Protein AF-A0A914WUT6-F1 (afdb_monomer)

Solvent-accessible surface area (backbone atoms only — not comparable to full-atom values): 11177 Å² total; per-residue (Å²): 140,80,96,72,93,81,86,84,85,90,82,72,92,74,67,53,64,58,56,50,51,53,51,50,52,55,51,49,54,53,31,51,52,41,34,53,54,16,52,54,48,32,54,52,24,50,53,53,34,50,60,29,68,72,36,72,73,42,34,64,77,40,41,56,57,34,52,25,27,52,14,46,30,36,25,26,49,14,44,26,50,46,22,54,53,52,50,51,33,65,75,65,72,60,76,69,87,71,52,74,65,70,54,58,78,38,72,35,56,57,26,38,52,38,16,52,42,26,30,54,43,33,49,49,53,53,49,52,51,50,50,41,44,72,77,37,53,71,56,33,71,72,63,67,40,64,65,52,53,51,52,52,48,50,50,34,53,51,51,25,51,49,54,47,51,51,54,54,52,53,49,59,63,60,46,58,62,52,55,57,51,59,74,66,54,74,81,76,80,78,91,82,84,87,86,86,81,79,93,129

pLDDT: mean 79.79, std 17.79, range [27.08, 97.25]

Structure (mmCIF, N/CA/C/O backbone):
data_AF-A0A914WUT6-F1
#
_entry.id   AF-A0A914WUT6-F1
#
loop_
_atom_site.group_PDB
_atom_site.id
_atom_site.type_symbol
_atom_site.label_atom_id
_atom_site.label_alt_id
_atom_site.label_comp_id
_atom_site.label_asym_id
_atom_site.label_entity_id
_atom_site.label_seq_id
_atom_site.pdbx_PDB_ins_code
_atom_site.Cartn_x
_atom_site.Cartn_y
_atom_site.Cartn_z
_atom_site.occupancy
_atom_site.B_iso_or_equiv
_atom_site.auth_seq_id
_atom_site.auth_comp_id
_atom_site.auth_asym_id
_atom_site.auth_atom_id
_atom_site.pdbx_PDB_model_num
ATOM 1 N N . MET A 1 1 ? 14.244 -5.960 -6.745 1.00 34.31 1 MET A N 1
ATOM 2 C CA . MET A 1 1 ? 14.113 -5.057 -7.910 1.00 34.31 1 MET A CA 1
ATOM 3 C C . MET A 1 1 ? 15.454 -5.024 -8.622 1.00 34.31 1 MET A C 1
ATOM 5 O O . MET A 1 1 ? 16.344 -4.317 -8.183 1.00 34.31 1 MET A O 1
ATOM 9 N N . GLN A 1 2 ? 15.639 -5.854 -9.646 1.00 27.08 2 GLN A N 1
ATOM 10 C CA . GLN A 1 2 ? 16.862 -5.870 -10.449 1.00 27.08 2 GLN A CA 1
ATOM 11 C C . GLN A 1 2 ? 16.510 -5.414 -11.861 1.00 27.08 2 GLN A C 1
ATOM 13 O O . GLN A 1 2 ? 15.880 -6.138 -12.624 1.00 27.08 2 GLN A O 1
ATOM 18 N N . CYS A 1 3 ? 16.903 -4.187 -12.189 1.00 38.94 3 CYS A N 1
ATOM 19 C CA . CYS A 1 3 ? 17.052 -3.734 -13.565 1.00 38.94 3 CYS A CA 1
ATOM 20 C C . CYS A 1 3 ? 18.476 -4.063 -14.012 1.00 38.94 3 CYS A C 1
ATOM 22 O O . CYS A 1 3 ? 19.295 -3.162 -14.140 1.00 38.94 3 CYS A O 1
ATOM 24 N N . ASN A 1 4 ? 18.799 -5.352 -14.152 1.00 36.97 4 ASN A N 1
ATOM 25 C CA . ASN A 1 4 ? 19.973 -5.757 -14.920 1.00 36.97 4 ASN A CA 1
ATOM 26 C C . ASN A 1 4 ? 19.943 -7.252 -15.264 1.00 36.97 4 ASN A C 1
ATOM 28 O O . ASN A 1 4 ? 20.131 -8.082 -14.376 1.00 36.97 4 ASN A O 1
ATOM 32 N N . PRO A 1 5 ? 19.775 -7.594 -16.548 1.00 41.69 5 PRO A N 1
ATOM 33 C CA . PRO A 1 5 ? 20.393 -8.798 -17.071 1.00 41.69 5 PRO A CA 1
ATOM 34 C C . PRO A 1 5 ? 21.108 -8.462 -18.384 1.00 41.69 5 PRO A C 1
ATOM 36 O O . PRO A 1 5 ? 20.673 -8.900 -19.440 1.00 41.69 5 PRO A O 1
ATOM 39 N N . ALA A 1 6 ? 22.137 -7.606 -18.367 1.00 41.69 6 ALA A N 1
ATOM 40 C CA . ALA A 1 6 ? 22.827 -7.274 -19.620 1.00 41.69 6 ALA A CA 1
ATOM 41 C C . ALA A 1 6 ? 24.279 -6.780 -19.488 1.00 41.69 6 ALA A C 1
ATOM 43 O O . ALA A 1 6 ? 24.703 -5.989 -20.323 1.00 41.69 6 ALA A O 1
ATOM 44 N N . SER A 1 7 ? 25.069 -7.194 -18.484 1.00 41.06 7 SER A N 1
ATOM 45 C CA . SER A 1 7 ? 26.477 -6.739 -18.436 1.00 41.06 7 SER A CA 1
ATOM 46 C C . SER A 1 7 ? 27.521 -7.710 -18.987 1.00 41.06 7 SER A C 1
ATOM 48 O O . SER A 1 7 ? 28.616 -7.251 -19.283 1.00 41.06 7 SER A O 1
ATOM 50 N N . ASN A 1 8 ? 27.240 -9.006 -19.169 1.00 39.34 8 ASN A N 1
ATOM 51 C CA . ASN A 1 8 ? 28.286 -9.969 -19.544 1.00 39.34 8 ASN A CA 1
ATOM 52 C C . ASN A 1 8 ? 27.836 -10.905 -20.677 1.00 39.34 8 ASN A C 1
ATOM 54 O O . ASN A 1 8 ? 27.575 -12.079 -20.439 1.00 39.34 8 ASN A O 1
ATOM 58 N N . ALA A 1 9 ? 27.759 -10.407 -21.910 1.00 42.47 9 ALA A N 1
ATOM 59 C CA . ALA A 1 9 ? 27.626 -11.266 -23.090 1.00 42.47 9 ALA A CA 1
ATOM 60 C C . ALA A 1 9 ? 28.365 -10.655 -24.290 1.00 42.47 9 ALA A C 1
ATOM 62 O O . ALA A 1 9 ? 27.762 -10.201 -25.255 1.00 42.47 9 ALA A O 1
ATOM 63 N N . SER A 1 10 ? 29.697 -10.634 -24.212 1.00 53.09 10 SER A N 1
ATOM 64 C CA . SER A 1 10 ? 30.561 -10.441 -25.380 1.00 53.09 10 SER A CA 1
ATOM 65 C C . SER A 1 10 ? 31.182 -11.780 -25.761 1.00 53.09 10 SER A C 1
ATOM 67 O O . SER A 1 10 ? 32.183 -12.176 -25.171 1.00 53.09 10 SER A O 1
ATOM 69 N N . SER A 1 11 ? 30.577 -12.492 -26.715 1.00 45.44 11 SER A N 1
ATOM 70 C CA . SER A 1 11 ? 31.262 -13.263 -27.773 1.00 45.44 11 SER A CA 1
ATOM 71 C C . SER A 1 11 ? 30.251 -14.067 -28.610 1.00 45.44 11 SER A C 1
ATOM 73 O O . SER A 1 11 ? 29.460 -14.831 -28.072 1.00 45.44 11 SER A O 1
ATOM 75 N N . ASN A 1 12 ? 30.348 -13.913 -29.938 1.00 39.19 12 ASN A N 1
ATOM 76 C CA . ASN A 1 12 ? 29.620 -14.594 -31.029 1.00 39.19 12 ASN A CA 1
ATOM 77 C C . ASN A 1 12 ? 28.277 -13.953 -31.434 1.00 39.19 12 ASN A C 1
ATOM 79 O O . ASN A 1 12 ? 27.366 -13.816 -30.633 1.00 39.19 12 ASN A O 1
ATOM 83 N N . LEU A 1 13 ? 28.182 -13.525 -32.702 1.00 54.62 13 LEU A N 1
ATOM 84 C CA . LEU A 1 13 ? 27.242 -12.506 -33.206 1.00 54.62 13 LEU A CA 1
ATOM 85 C C . LEU A 1 13 ? 26.026 -13.073 -33.980 1.00 54.62 13 LEU A C 1
ATOM 87 O O . LEU A 1 13 ? 25.202 -12.309 -34.467 1.00 54.62 13 LEU A O 1
ATOM 91 N N . THR A 1 14 ? 25.858 -14.396 -34.075 1.00 47.16 14 THR A N 1
ATOM 92 C CA . THR A 1 14 ? 24.695 -15.030 -34.750 1.00 47.16 14 THR A CA 1
ATOM 93 C C . THR A 1 14 ? 23.851 -15.939 -33.851 1.00 47.16 14 THR A C 1
ATOM 95 O O . THR A 1 14 ? 22.645 -16.049 -34.058 1.00 47.16 14 THR A O 1
ATOM 98 N N . THR A 1 15 ? 24.420 -16.485 -32.779 1.00 47.97 15 THR A N 1
ATOM 99 C CA . THR A 1 15 ? 23.698 -17.144 -31.676 1.00 47.97 15 THR A CA 1
ATOM 100 C C . THR A 1 15 ? 22.916 -16.226 -30.707 1.00 47.97 15 THR A C 1
ATOM 102 O O . THR A 1 15 ? 21.916 -16.701 -30.168 1.00 47.97 15 THR A O 1
ATOM 105 N N . PRO A 1 16 ? 23.239 -14.930 -30.491 1.00 57.44 16 PRO A N 1
ATOM 106 C CA . PRO A 1 16 ? 22.623 -14.145 -29.421 1.00 57.44 16 PRO A CA 1
ATOM 107 C C . PRO A 1 16 ? 21.214 -13.662 -29.781 1.00 57.44 16 PRO A C 1
ATOM 109 O O . PRO A 1 16 ? 20.405 -13.427 -28.895 1.00 57.44 16 PRO A O 1
ATOM 112 N N . LEU A 1 17 ? 20.872 -13.556 -31.071 1.00 62.22 17 LEU A N 1
ATOM 113 C CA . LEU A 1 17 ? 19.559 -13.059 -31.499 1.00 62.22 17 LEU A CA 1
ATOM 114 C C . LEU A 1 17 ? 18.434 -14.081 -31.297 1.00 62.22 17 LEU A C 1
ATOM 116 O O . LEU A 1 17 ? 17.301 -13.687 -31.027 1.00 62.22 17 LEU A O 1
ATOM 120 N N . VAL A 1 18 ? 18.725 -15.380 -31.429 1.00 69.38 18 VAL A N 1
ATOM 121 C CA . VAL A 1 18 ? 17.741 -16.445 -31.171 1.00 69.38 18 VAL A CA 1
ATOM 122 C C . VAL A 1 18 ? 17.502 -16.569 -29.670 1.00 69.38 18 VAL A C 1
ATOM 124 O O . VAL A 1 18 ? 16.354 -16.532 -29.237 1.00 69.38 18 VAL A O 1
ATOM 127 N N . GLU A 1 19 ? 18.571 -16.614 -28.874 1.00 75.12 19 GLU A N 1
ATOM 128 C CA . GLU A 1 19 ? 18.493 -16.689 -27.410 1.00 75.12 19 GLU A CA 1
ATOM 129 C C . GLU A 1 19 ? 17.778 -15.464 -26.814 1.00 75.12 19 GLU A C 1
ATOM 131 O O . GLU A 1 19 ? 16.883 -15.595 -25.979 1.00 75.12 19 GLU A O 1
ATOM 136 N N . GLN A 1 20 ? 18.071 -14.271 -27.335 1.00 75.12 20 GLN A N 1
ATOM 137 C CA . GLN A 1 20 ? 17.411 -13.035 -26.930 1.00 75.12 20 GLN A CA 1
ATOM 138 C C . GLN A 1 20 ? 15.922 -13.001 -27.331 1.00 75.12 20 GLN A C 1
ATOM 140 O O . GLN A 1 20 ? 15.090 -12.539 -26.551 1.00 75.12 20 GLN A O 1
ATOM 145 N N . ARG A 1 21 ? 15.541 -13.520 -28.509 1.00 76.69 21 ARG A N 1
ATOM 146 C CA . ARG A 1 21 ? 14.123 -13.622 -28.917 1.00 76.69 21 ARG A CA 1
ATOM 147 C C . ARG A 1 21 ? 13.334 -14.610 -28.064 1.00 76.69 21 ARG A C 1
ATOM 149 O O . ARG A 1 21 ? 12.199 -14.300 -27.710 1.00 76.69 21 ARG A O 1
ATOM 156 N N . VAL A 1 22 ? 13.924 -15.757 -27.725 1.00 81.94 22 VAL A N 1
ATOM 157 C CA . VAL A 1 22 ? 13.307 -16.738 -26.817 1.00 81.94 22 VAL A CA 1
ATOM 158 C C . VAL A 1 22 ? 13.107 -16.104 -25.441 1.00 81.94 22 VAL A C 1
ATOM 160 O O . VAL A 1 22 ? 11.996 -16.115 -24.922 1.00 81.94 22 VAL A O 1
ATOM 163 N N . LEU A 1 23 ? 14.128 -15.425 -24.909 1.00 82.19 23 LEU A N 1
ATOM 164 C CA . LEU A 1 23 ? 14.027 -14.703 -23.641 1.00 82.19 23 LEU A CA 1
ATOM 165 C C . LEU A 1 23 ? 12.905 -13.647 -23.651 1.00 82.19 23 LEU A C 1
ATOM 167 O O . LEU A 1 23 ? 12.145 -13.545 -22.688 1.00 82.19 23 LEU A O 1
ATOM 171 N N . TYR A 1 24 ? 12.772 -12.864 -24.726 1.00 81.75 24 TYR A N 1
ATOM 172 C CA . TYR A 1 24 ? 11.697 -11.872 -24.836 1.00 81.75 24 TYR A CA 1
ATOM 173 C C . TYR A 1 24 ? 10.306 -12.495 -24.936 1.00 81.75 24 TYR A C 1
ATOM 175 O O . TYR A 1 24 ? 9.364 -11.924 -24.384 1.00 81.75 24 TYR A O 1
ATOM 183 N N . ALA A 1 25 ? 10.163 -13.635 -25.617 1.00 82.94 25 ALA A N 1
ATOM 184 C CA . ALA A 1 25 ? 8.895 -14.354 -25.687 1.00 82.94 25 ALA A CA 1
ATOM 185 C C . ALA A 1 25 ? 8.456 -14.817 -24.288 1.00 82.94 25 ALA A C 1
ATOM 187 O O . ALA A 1 25 ? 7.348 -14.485 -23.865 1.00 82.94 25 ALA A O 1
ATOM 188 N N . GLU A 1 26 ? 9.362 -15.444 -23.533 1.00 87.25 26 GLU A N 1
ATOM 189 C CA . GLU A 1 26 ? 9.135 -15.867 -22.141 1.00 87.25 26 GLU A CA 1
ATOM 190 C C . GLU A 1 26 ? 8.762 -14.674 -21.236 1.00 87.25 26 GLU A C 1
ATOM 192 O O . GLU A 1 26 ? 7.780 -14.707 -20.490 1.00 87.25 26 GLU A O 1
ATOM 197 N N . LEU A 1 27 ? 9.497 -13.559 -21.340 1.00 85.56 27 LEU A N 1
ATOM 198 C CA . LEU A 1 27 ? 9.213 -12.328 -20.587 1.00 85.56 27 LEU A CA 1
ATOM 199 C C . LEU A 1 27 ? 7.822 -11.765 -20.896 1.00 85.56 27 LEU A C 1
ATOM 201 O O . LEU A 1 27 ? 7.116 -11.310 -19.992 1.00 85.56 27 LEU A O 1
ATOM 205 N N . LEU A 1 28 ? 7.426 -11.774 -22.167 1.00 86.06 28 LEU A N 1
ATOM 206 C CA . LEU A 1 28 ? 6.154 -11.220 -22.610 1.00 86.06 28 LEU A CA 1
ATOM 207 C C . LEU A 1 28 ? 4.971 -12.075 -22.139 1.00 86.06 28 LEU A C 1
ATOM 209 O O . LEU A 1 28 ? 3.932 -11.522 -21.772 1.00 86.06 28 LEU A O 1
ATOM 213 N N . GLU A 1 29 ? 5.127 -13.397 -22.079 1.00 88.50 29 GLU A N 1
ATOM 214 C CA . GLU A 1 29 ? 4.140 -14.280 -21.450 1.00 88.50 29 GLU A CA 1
ATOM 215 C C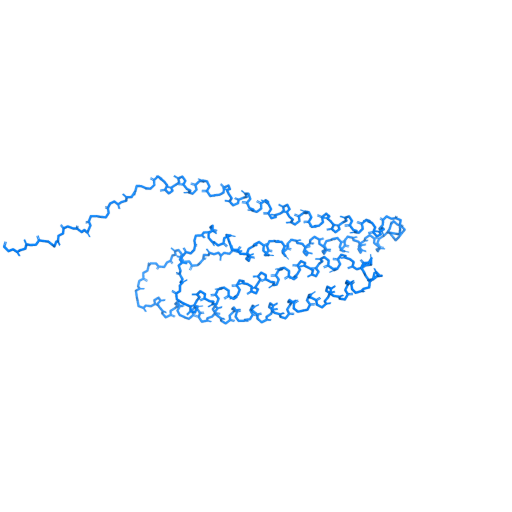 . GLU A 1 29 ? 3.994 -13.987 -19.957 1.00 88.50 29 GLU A C 1
ATOM 217 O O . GLU A 1 29 ? 2.882 -13.756 -19.472 1.00 88.50 29 GLU A O 1
ATOM 222 N N . VAL A 1 30 ? 5.111 -13.863 -19.241 1.00 88.69 30 VAL A N 1
ATOM 223 C CA . VAL A 1 30 ? 5.114 -13.508 -17.818 1.00 88.69 30 VAL A CA 1
ATOM 224 C C . VAL A 1 30 ? 4.434 -12.149 -17.569 1.00 88.69 30 VAL A C 1
ATOM 226 O O . VAL A 1 30 ? 3.639 -12.011 -16.633 1.00 88.69 30 VAL A O 1
ATOM 229 N N . TYR A 1 31 ? 4.668 -11.140 -18.416 1.00 88.81 31 TYR A N 1
ATOM 230 C CA . TYR A 1 31 ? 4.008 -9.835 -18.278 1.00 88.81 31 TYR A CA 1
ATOM 231 C C . TYR A 1 31 ? 2.504 -9.874 -18.549 1.00 88.81 31 TYR A C 1
ATOM 233 O O . TYR A 1 31 ? 1.763 -9.166 -17.862 1.00 88.81 31 TYR A O 1
ATOM 241 N N . LYS A 1 32 ? 2.024 -10.726 -19.463 1.00 90.06 32 LYS A N 1
ATOM 242 C CA . LYS A 1 32 ? 0.579 -10.942 -19.656 1.00 90.06 32 LYS A CA 1
ATOM 243 C C . LYS A 1 32 ? -0.078 -11.475 -18.382 1.00 90.06 32 LYS A C 1
ATOM 245 O O . LYS A 1 32 ? -1.122 -10.957 -17.983 1.00 90.06 32 LYS A O 1
ATOM 250 N N . TYR A 1 33 ? 0.553 -12.437 -17.703 1.00 90.88 33 TYR A N 1
ATOM 251 C CA . TYR A 1 33 ? 0.057 -12.933 -16.416 1.00 90.88 33 TYR A CA 1
ATOM 252 C C . TYR A 1 33 ? 0.045 -11.838 -15.345 1.00 90.88 33 TYR A C 1
ATOM 254 O O . TYR A 1 33 ? -0.964 -11.674 -14.659 1.00 90.88 33 TYR A O 1
ATOM 262 N N . TYR A 1 34 ? 1.107 -11.032 -15.235 1.00 88.75 34 TYR A N 1
ATOM 263 C CA . TYR A 1 34 ? 1.136 -9.906 -14.293 1.00 88.75 34 TYR A CA 1
ATOM 264 C C . TYR A 1 34 ? 0.033 -8.874 -14.554 1.00 88.75 34 TYR A C 1
ATOM 266 O O . TYR A 1 34 ? -0.563 -8.376 -13.600 1.00 88.75 34 TYR A O 1
ATOM 274 N N . ILE A 1 35 ? -0.269 -8.569 -15.820 1.00 93.25 35 ILE A N 1
ATOM 275 C CA . ILE A 1 35 ? -1.368 -7.666 -16.190 1.00 93.25 35 ILE A CA 1
ATOM 276 C C . ILE A 1 35 ? -2.716 -8.279 -15.785 1.00 93.25 35 ILE A C 1
ATOM 278 O O . ILE A 1 35 ? -3.512 -7.610 -15.126 1.00 93.25 35 ILE A O 1
ATOM 282 N N . GLY A 1 36 ? -2.956 -9.552 -16.117 1.00 93.50 36 GLY A N 1
ATOM 283 C CA . GLY A 1 36 ? -4.202 -10.249 -15.781 1.00 93.50 36 GLY A CA 1
ATOM 284 C C . GLY A 1 36 ? -4.455 -10.323 -14.272 1.00 93.50 36 GLY A C 1
ATOM 285 O O . GLY A 1 36 ? -5.499 -9.872 -13.791 1.00 93.50 36 GLY A O 1
ATOM 286 N N . PHE A 1 37 ? -3.47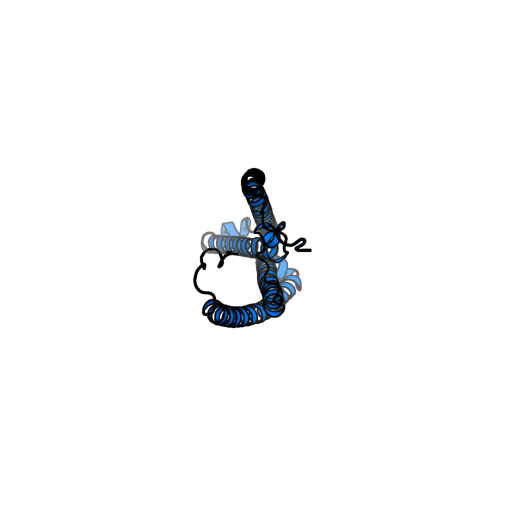6 -10.815 -13.506 1.00 93.06 37 PHE A N 1
ATOM 287 C CA . PHE A 1 37 ? -3.560 -10.857 -12.042 1.00 93.06 37 PHE A CA 1
ATOM 288 C C . PHE A 1 37 ? -3.634 -9.458 -11.42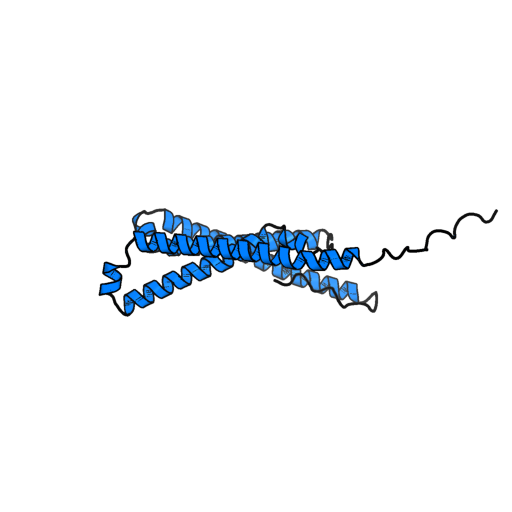5 1.00 93.06 37 PHE A C 1
ATOM 290 O O . PHE A 1 37 ? -4.376 -9.256 -10.464 1.00 93.06 37 PHE A O 1
ATOM 297 N N . GLY A 1 38 ? -2.918 -8.483 -11.990 1.00 92.50 38 GLY A N 1
ATOM 298 C CA . GLY A 1 38 ? -2.960 -7.088 -11.561 1.00 92.50 38 GLY A CA 1
ATOM 299 C C . GLY A 1 38 ? -4.362 -6.491 -11.668 1.00 92.50 38 GLY A C 1
ATOM 300 O O . GLY A 1 38 ? -4.857 -5.938 -10.689 1.00 92.50 38 GLY A O 1
ATOM 301 N N . ILE A 1 39 ? -5.037 -6.658 -12.810 1.00 95.94 39 ILE A N 1
ATOM 302 C CA . ILE A 1 39 ? -6.412 -6.171 -13.022 1.00 95.94 39 ILE A CA 1
ATOM 303 C C . ILE A 1 39 ? -7.378 -6.832 -12.036 1.00 95.94 39 ILE A C 1
ATOM 305 O O . ILE A 1 39 ? -8.130 -6.137 -11.350 1.00 95.94 39 ILE A O 1
ATOM 309 N N . PHE A 1 40 ? -7.335 -8.162 -11.922 1.00 95.94 40 PHE A N 1
ATOM 310 C CA . PHE A 1 40 ? -8.204 -8.899 -11.003 1.00 95.94 40 PHE A CA 1
ATOM 311 C C . PHE A 1 40 ? -8.010 -8.449 -9.546 1.00 95.94 40 PHE A C 1
ATOM 313 O O . PHE A 1 40 ? -8.982 -8.205 -8.820 1.00 95.94 40 PHE A O 1
ATOM 320 N N . ALA A 1 41 ? -6.757 -8.281 -9.122 1.00 94.50 41 ALA A N 1
ATOM 321 C CA . ALA A 1 41 ? -6.433 -7.842 -7.774 1.00 94.50 41 ALA A CA 1
ATOM 322 C C . ALA A 1 41 ? -6.837 -6.379 -7.524 1.00 94.50 41 ALA A C 1
ATOM 324 O O . ALA A 1 41 ? -7.340 -6.069 -6.443 1.00 94.50 41 ALA A O 1
ATOM 325 N N . VAL A 1 42 ? -6.694 -5.490 -8.513 1.00 96.75 42 VAL A N 1
ATOM 326 C CA . VAL A 1 42 ? -7.184 -4.104 -8.434 1.00 96.75 42 VAL A CA 1
ATOM 327 C C . VAL A 1 42 ? -8.698 -4.083 -8.226 1.00 96.75 42 VAL A C 1
ATOM 329 O O . VAL A 1 42 ? -9.167 -3.463 -7.273 1.00 96.75 42 VAL A O 1
ATOM 332 N N . ILE A 1 43 ? -9.461 -4.810 -9.049 1.00 97.25 43 ILE A N 1
ATOM 333 C CA . ILE A 1 43 ? -10.928 -4.877 -8.939 1.00 97.25 43 ILE A CA 1
ATOM 334 C C . ILE A 1 43 ? -11.338 -5.398 -7.558 1.00 97.25 43 ILE A C 1
ATOM 336 O O . ILE A 1 43 ? -12.157 -4.780 -6.877 1.00 97.25 43 ILE A O 1
ATOM 340 N N . THR A 1 44 ? -10.724 -6.493 -7.109 1.00 96.19 44 THR A N 1
ATOM 341 C CA . THR A 1 44 ? -11.026 -7.102 -5.807 1.00 96.19 44 THR A CA 1
ATOM 342 C C . THR A 1 44 ? -10.769 -6.128 -4.653 1.00 96.19 44 THR A C 1
ATOM 344 O O . THR A 1 44 ? -11.625 -5.955 -3.785 1.00 96.19 44 THR A O 1
ATOM 347 N N . ASN A 1 45 ? -9.625 -5.433 -4.654 1.00 95.88 45 ASN A N 1
ATOM 348 C CA . ASN A 1 45 ? -9.292 -4.473 -3.599 1.00 95.88 45 ASN A CA 1
ATOM 349 C C . ASN A 1 45 ? -10.180 -3.217 -3.633 1.00 95.88 45 ASN A C 1
ATOM 351 O O . ASN A 1 45 ? -10.507 -2.689 -2.568 1.00 95.88 45 ASN A O 1
ATOM 355 N N . ILE A 1 46 ? -10.634 -2.773 -4.812 1.00 96.38 46 ILE A N 1
ATOM 356 C CA . ILE A 1 46 ? -11.633 -1.697 -4.934 1.00 96.38 46 ILE A CA 1
ATOM 357 C C . ILE A 1 46 ? -12.951 -2.122 -4.284 1.00 96.38 46 ILE A C 1
ATOM 359 O O . ILE A 1 46 ? -13.495 -1.373 -3.475 1.00 96.38 46 ILE A O 1
ATOM 363 N N . VAL A 1 47 ? -13.447 -3.328 -4.578 1.00 96.00 47 VAL A N 1
ATOM 364 C CA . VAL A 1 47 ? -14.682 -3.848 -3.966 1.00 96.00 47 VAL A CA 1
ATOM 365 C C . VAL A 1 47 ? -14.544 -3.922 -2.442 1.00 96.00 47 VAL A C 1
ATOM 367 O O . VAL A 1 47 ? -15.418 -3.427 -1.729 1.00 96.00 47 VAL A O 1
ATOM 370 N N . CYS A 1 48 ? -13.430 -4.452 -1.928 1.00 94.19 48 CYS A N 1
ATOM 371 C CA . CYS A 1 48 ? -13.144 -4.474 -0.489 1.00 94.19 48 CYS A CA 1
ATOM 372 C C . CYS A 1 48 ? -13.181 -3.068 0.125 1.00 94.19 48 CYS A C 1
ATOM 374 O O . CYS A 1 48 ? -13.810 -2.855 1.165 1.00 94.19 48 CYS A O 1
ATOM 376 N N . MET A 1 49 ? -12.553 -2.092 -0.533 1.00 94.31 49 MET A N 1
ATOM 377 C CA . MET A 1 49 ? -12.543 -0.706 -0.073 1.00 94.31 49 MET A CA 1
ATOM 378 C C . MET A 1 49 ? -13.957 -0.107 -0.061 1.00 94.31 49 MET A C 1
ATOM 380 O O . MET A 1 49 ? -14.359 0.483 0.943 1.00 94.31 49 MET A O 1
ATOM 384 N N . LEU A 1 50 ? -14.743 -0.311 -1.122 1.00 94.44 50 LEU A N 1
ATOM 385 C CA . LEU A 1 50 ? -16.130 0.155 -1.207 1.00 94.44 50 LEU A CA 1
ATOM 386 C C . LEU A 1 50 ? -16.988 -0.432 -0.082 1.00 94.44 50 LEU A C 1
ATOM 388 O O . LEU A 1 50 ? -17.716 0.309 0.581 1.00 94.44 50 LEU A O 1
ATOM 392 N N . VAL A 1 51 ? -16.864 -1.732 0.195 1.00 94.62 51 VAL A N 1
ATOM 393 C CA . VAL A 1 51 ? -17.599 -2.401 1.281 1.00 94.62 51 VAL A CA 1
ATOM 394 C C . VAL A 1 51 ? -17.252 -1.795 2.642 1.00 94.62 51 VAL A C 1
ATOM 396 O O . VAL A 1 51 ? -18.155 -1.477 3.422 1.00 94.62 51 VAL A O 1
ATOM 399 N N . VAL A 1 52 ? -15.963 -1.581 2.924 1.00 92.56 52 VAL A N 1
ATOM 400 C CA . VAL A 1 52 ? -15.519 -0.971 4.189 1.00 92.56 52 VAL A CA 1
ATOM 401 C C . VAL A 1 52 ? -16.045 0.455 4.316 1.00 92.56 52 VAL A C 1
ATOM 403 O O . VAL A 1 52 ? -16.531 0.832 5.383 1.00 92.56 52 VAL A O 1
ATOM 406 N N . LEU A 1 53 ? -15.987 1.244 3.240 1.00 90.38 53 LEU A N 1
ATOM 407 C CA . LEU A 1 53 ? -16.391 2.651 3.252 1.00 90.38 53 LEU A CA 1
ATOM 408 C C . LEU A 1 53 ? -17.912 2.858 3.300 1.00 90.38 53 LEU A C 1
ATOM 410 O O . LEU A 1 53 ? -18.357 3.883 3.829 1.00 90.38 53 LEU A O 1
ATOM 414 N N . SER A 1 54 ? -18.690 1.879 2.824 1.00 94.19 54 SER A N 1
ATOM 415 C CA . SER A 1 54 ? -20.151 1.958 2.672 1.00 94.19 54 SER A CA 1
ATOM 416 C C . SER A 1 54 ? -20.893 2.238 3.978 1.00 94.19 54 SER A C 1
ATOM 418 O O . SER A 1 54 ? -21.865 2.990 3.991 1.00 94.19 54 SER A O 1
ATOM 420 N N . LYS A 1 55 ? -20.466 1.644 5.099 1.00 91.38 55 LYS A N 1
ATOM 421 C CA . LYS A 1 55 ? -21.174 1.773 6.384 1.00 91.38 55 LYS A CA 1
ATOM 422 C C . LYS A 1 55 ? -20.252 2.311 7.466 1.00 91.38 55 LYS A C 1
ATOM 424 O O . LYS A 1 55 ? -19.191 1.749 7.718 1.00 91.38 55 LYS A O 1
ATOM 429 N N . ARG A 1 56 ? -20.705 3.339 8.197 1.00 88.25 56 ARG A N 1
ATOM 430 C CA . ARG A 1 56 ? -19.967 3.908 9.342 1.00 88.25 56 ARG A CA 1
ATOM 431 C C . ARG A 1 56 ? -19.570 2.840 10.365 1.00 88.25 56 ARG A C 1
ATOM 433 O O . ARG A 1 56 ? -18.420 2.808 10.785 1.00 88.25 56 ARG A O 1
ATOM 440 N N . HIS A 1 57 ? -20.489 1.927 10.675 1.00 88.31 57 HIS A N 1
ATOM 441 C CA . HIS A 1 57 ? -20.233 0.808 11.582 1.00 88.31 57 HIS A CA 1
ATOM 442 C C . HIS A 1 57 ? -19.085 -0.099 11.102 1.00 88.31 57 HIS A C 1
ATOM 444 O O . HIS A 1 57 ? -18.245 -0.515 11.896 1.00 88.31 57 HIS A O 1
ATOM 450 N N . MET A 1 58 ? -19.007 -0.362 9.791 1.00 87.69 58 MET A N 1
ATOM 451 C CA . MET A 1 58 ? -17.917 -1.153 9.216 1.00 87.69 58 MET A CA 1
ATOM 452 C C . MET A 1 58 ? -16.592 -0.392 9.262 1.00 87.69 58 MET A C 1
ATOM 454 O O . MET A 1 58 ? -15.580 -0.981 9.621 1.00 87.69 58 MET A O 1
ATOM 458 N N . ARG A 1 59 ? -16.581 0.918 8.985 1.00 87.62 59 ARG A N 1
ATOM 459 C CA . ARG A 1 59 ? -15.356 1.738 9.056 1.00 87.62 59 ARG A CA 1
ATOM 460 C C . ARG A 1 59 ? -14.751 1.789 10.455 1.00 87.62 59 ARG A C 1
ATOM 462 O O . ARG A 1 59 ? -13.535 1.736 10.595 1.00 87.62 59 ARG A O 1
ATOM 469 N N . GLU A 1 60 ? -15.581 1.892 11.488 1.00 85.50 60 GLU A N 1
ATOM 470 C CA . GLU A 1 60 ? -15.098 1.974 12.871 1.00 85.50 60 GLU A CA 1
ATOM 471 C C . GLU A 1 60 ? -14.470 0.649 13.337 1.00 85.50 60 GLU A C 1
ATOM 473 O O . GLU A 1 60 ? -13.482 0.658 14.072 1.00 85.50 60 GLU A O 1
ATOM 478 N N . LYS A 1 61 ? -14.996 -0.490 12.86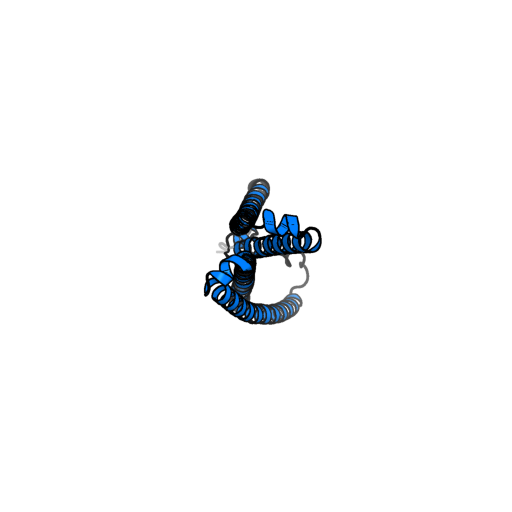6 1.00 86.19 61 LYS A N 1
ATOM 479 C CA . LYS A 1 61 ? -14.527 -1.828 13.258 1.00 86.19 61 LYS A CA 1
ATOM 480 C C . LYS A 1 61 ? -13.440 -2.401 12.340 1.00 86.19 61 LYS A C 1
ATOM 482 O O . LYS A 1 61 ? -12.542 -3.089 12.815 1.00 86.19 61 LYS A O 1
ATOM 487 N N . TYR A 1 62 ? -13.504 -2.104 11.045 1.00 90.12 62 TYR A N 1
ATOM 488 C CA . TYR A 1 62 ? -12.644 -2.657 9.991 1.00 90.12 62 TYR A CA 1
ATOM 489 C C . TYR A 1 62 ? -11.809 -1.579 9.281 1.00 90.12 62 TYR A C 1
ATOM 491 O O . TYR A 1 62 ? -11.294 -1.809 8.191 1.00 90.12 62 TYR A O 1
ATOM 499 N N . GLY A 1 63 ? -11.629 -0.400 9.884 1.00 88.50 63 GLY A N 1
ATOM 500 C CA . GLY A 1 63 ? -10.871 0.701 9.277 1.00 88.50 63 GLY A CA 1
ATOM 501 C C . GLY A 1 63 ? -9.441 0.316 8.880 1.00 88.50 63 GLY A C 1
ATOM 502 O O . GLY A 1 63 ? -8.988 0.671 7.795 1.00 88.50 63 GLY A O 1
ATOM 503 N N . THR A 1 64 ? -8.753 -0.484 9.701 1.00 91.38 64 THR A N 1
ATOM 504 C CA . THR A 1 64 ? -7.403 -0.998 9.395 1.00 91.38 64 THR A CA 1
ATOM 505 C C . THR A 1 64 ? -7.397 -1.958 8.201 1.00 91.38 64 THR A C 1
ATOM 507 O O . THR A 1 64 ? -6.460 -1.944 7.409 1.00 91.38 64 THR A O 1
ATOM 510 N N . PHE A 1 65 ? -8.474 -2.725 7.996 1.00 93.69 65 PHE A N 1
ATOM 511 C CA . PHE A 1 65 ? -8.646 -3.546 6.793 1.00 93.69 65 PHE A CA 1
ATOM 512 C C . PHE A 1 65 ? -8.848 -2.683 5.534 1.00 93.69 65 PHE A C 1
ATOM 514 O O . PHE A 1 65 ? -8.382 -3.040 4.453 1.00 93.69 65 PHE A O 1
ATOM 521 N N . GLY A 1 66 ? -9.468 -1.507 5.674 1.00 93.31 66 GLY A N 1
ATOM 522 C CA . GLY A 1 66 ? -9.533 -0.508 4.603 1.00 93.31 66 GLY A CA 1
ATOM 523 C C . GLY A 1 66 ? -8.150 0.011 4.194 1.00 93.31 66 GLY A C 1
ATOM 524 O O . GLY A 1 66 ? -7.845 0.055 3.005 1.00 93.31 66 GLY A O 1
ATOM 525 N N . VAL A 1 67 ? -7.286 0.332 5.166 1.00 93.75 67 VAL A N 1
ATOM 5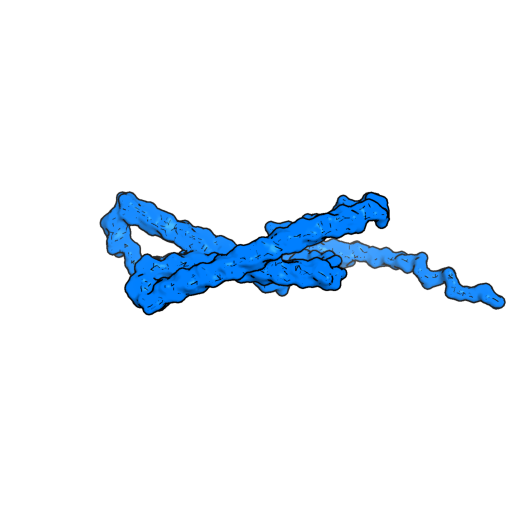26 C CA . VAL A 1 67 ? -5.890 0.750 4.907 1.00 93.75 67 VAL A CA 1
ATOM 527 C C . VAL A 1 67 ? -5.086 -0.372 4.251 1.00 93.75 67 VAL A C 1
ATOM 529 O O . VAL A 1 67 ? -4.363 -0.123 3.288 1.00 93.75 67 VAL A O 1
ATOM 532 N N . LEU A 1 68 ? -5.254 -1.610 4.723 1.00 95.06 68 LEU A N 1
ATOM 533 C CA . LEU A 1 68 ? -4.648 -2.794 4.111 1.00 95.06 68 LEU A CA 1
ATOM 534 C C . LEU A 1 68 ? -5.060 -2.934 2.636 1.00 95.06 68 LEU A C 1
ATOM 536 O O . LEU A 1 68 ? -4.200 -3.067 1.768 1.00 95.06 68 LEU A O 1
ATOM 540 N N . SER A 1 69 ? -6.365 -2.852 2.355 1.00 96.00 69 SER A N 1
ATOM 541 C CA . SER A 1 69 ? -6.913 -2.955 0.993 1.00 96.00 69 SER A CA 1
ATOM 542 C C . SER A 1 69 ? -6.389 -1.837 0.087 1.00 96.00 69 SER A C 1
ATOM 544 O O . SER A 1 69 ? -6.055 -2.079 -1.069 1.00 96.00 69 SER A O 1
ATOM 546 N N . PHE A 1 70 ? -6.251 -0.618 0.616 1.00 95.38 70 PHE A N 1
ATOM 547 C CA . PHE A 1 70 ? -5.656 0.501 -0.116 1.00 95.38 70 PHE A CA 1
ATOM 548 C C . PHE A 1 70 ? -4.169 0.270 -0.428 1.00 95.38 70 PHE A C 1
ATOM 550 O O . PHE A 1 70 ? -3.726 0.524 -1.546 1.00 95.38 70 PHE A O 1
ATOM 557 N N . GLY A 1 71 ? -3.397 -0.267 0.519 1.00 95.25 71 GLY A N 1
ATOM 558 C CA . GLY A 1 71 ? -1.999 -0.625 0.276 1.00 95.25 71 GLY A CA 1
ATOM 559 C C . GLY A 1 71 ? -1.848 -1.698 -0.806 1.00 95.25 71 GLY A C 1
ATOM 560 O O . GLY A 1 71 ? -1.031 -1.541 -1.714 1.00 95.25 71 GLY A O 1
ATOM 561 N N . TYR A 1 72 ? -2.683 -2.740 -0.771 1.00 95.75 72 TYR A N 1
ATOM 562 C CA . TYR A 1 72 ? -2.709 -3.747 -1.834 1.00 95.75 72 TYR A CA 1
ATOM 563 C C . TYR A 1 72 ? -3.131 -3.158 -3.180 1.00 95.75 72 TYR A C 1
ATOM 565 O O . TYR A 1 72 ? -2.526 -3.493 -4.193 1.00 95.75 72 TYR A O 1
ATOM 573 N N . LEU A 1 73 ? -4.097 -2.235 -3.202 1.00 96.56 73 LEU A N 1
ATOM 574 C CA . LEU A 1 73 ? -4.500 -1.536 -4.421 1.00 96.56 73 LEU A CA 1
ATOM 575 C C . LEU A 1 73 ? -3.319 -0.801 -5.072 1.00 96.56 73 LEU A C 1
ATOM 577 O O . LEU A 1 73 ? -3.094 -0.965 -6.270 1.00 96.56 73 LEU A O 1
ATOM 581 N N . LEU A 1 74 ? -2.540 -0.041 -4.292 1.00 95.62 74 LEU A N 1
ATOM 582 C CA . LEU A 1 74 ? -1.343 0.652 -4.789 1.00 95.62 74 LEU A CA 1
ATOM 583 C C . LEU A 1 74 ? -0.292 -0.329 -5.318 1.00 95.62 74 LEU A C 1
ATOM 585 O O . LEU A 1 74 ? 0.289 -0.096 -6.378 1.00 95.62 74 LEU A O 1
ATOM 589 N N . ASN A 1 75 ? -0.082 -1.443 -4.616 1.00 94.81 75 ASN A N 1
ATOM 590 C CA . ASN A 1 75 ? 0.858 -2.482 -5.033 1.00 94.81 75 ASN A CA 1
ATOM 591 C C . ASN A 1 75 ? 0.455 -3.097 -6.380 1.00 94.81 75 ASN A C 1
ATOM 593 O O . ASN A 1 75 ? 1.240 -3.110 -7.328 1.00 94.81 75 ASN A O 1
ATOM 597 N N . CYS A 1 76 ? -0.800 -3.534 -6.496 1.00 95.19 76 CYS A N 1
ATOM 598 C CA . CYS A 1 76 ? -1.329 -4.131 -7.717 1.00 95.19 76 CYS A CA 1
ATOM 599 C C . CYS A 1 76 ? -1.341 -3.136 -8.880 1.00 95.19 76 CYS A C 1
ATOM 601 O O . CYS A 1 76 ? -1.044 -3.521 -10.010 1.00 95.19 76 CYS A O 1
ATOM 603 N N . LEU A 1 77 ? -1.6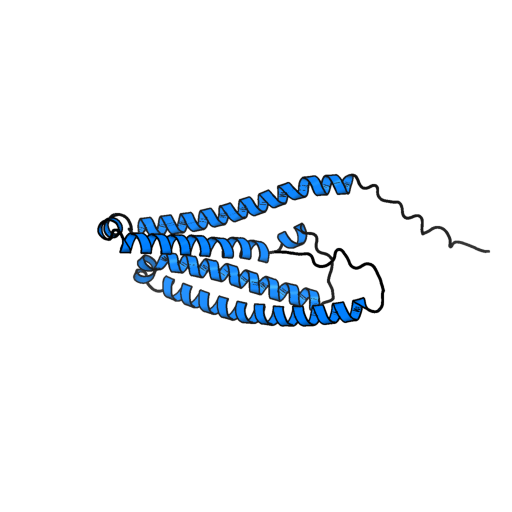06 -1.854 -8.613 1.00 95.00 77 LEU A N 1
ATOM 604 C CA . LEU A 1 77 ? -1.490 -0.802 -9.619 1.00 95.00 77 LEU A CA 1
ATOM 605 C C . LEU A 1 77 ? -0.037 -0.643 -10.095 1.00 95.00 77 LEU A C 1
ATOM 607 O O . LEU A 1 77 ? 0.198 -0.499 -11.293 1.00 95.00 77 LEU A O 1
ATOM 611 N N . GLY A 1 78 ? 0.938 -0.750 -9.186 1.00 93.06 78 GLY A N 1
ATOM 612 C CA . GLY A 1 78 ? 2.366 -0.796 -9.512 1.00 93.06 78 GLY A CA 1
ATOM 613 C C . GLY A 1 78 ? 2.736 -1.975 -10.419 1.00 93.06 78 GLY A C 1
ATOM 614 O O . GLY A 1 78 ? 3.412 -1.773 -11.429 1.00 93.06 78 GLY A O 1
ATOM 615 N N . ILE A 1 79 ? 2.240 -3.184 -10.118 1.00 91.00 79 ILE A N 1
ATOM 616 C CA . ILE A 1 79 ? 2.416 -4.383 -10.965 1.00 91.00 79 ILE A CA 1
ATOM 617 C C . ILE A 1 79 ? 1.817 -4.158 -12.351 1.00 91.00 79 ILE A C 1
ATOM 619 O O . ILE A 1 79 ? 2.481 -4.416 -13.357 1.00 91.00 79 ILE A O 1
ATOM 623 N N . LEU A 1 80 ? 0.588 -3.647 -12.404 1.00 93.94 80 LEU A N 1
ATOM 624 C CA . LEU A 1 80 ? -0.134 -3.415 -13.647 1.00 93.94 80 LEU A CA 1
ATOM 625 C C . LEU A 1 80 ? 0.586 -2.390 -14.535 1.00 93.94 80 LEU A C 1
ATOM 627 O O . LEU A 1 80 ? 0.849 -2.669 -15.704 1.00 93.94 80 LEU A O 1
ATOM 631 N N . LEU A 1 81 ? 0.973 -1.240 -13.974 1.00 91.31 81 LEU A N 1
ATOM 632 C CA . LEU A 1 81 ? 1.742 -0.206 -14.676 1.00 91.31 81 LEU A CA 1
ATOM 633 C C . LEU A 1 81 ? 3.090 -0.743 -15.164 1.00 91.31 81 LEU A C 1
ATOM 635 O O . LEU A 1 81 ? 3.456 -0.524 -16.318 1.00 91.31 81 LEU A O 1
ATOM 639 N N . ALA A 1 82 ? 3.817 -1.475 -14.319 1.00 89.06 82 ALA A N 1
ATOM 640 C CA . ALA A 1 82 ? 5.090 -2.067 -14.708 1.00 89.06 82 ALA A CA 1
ATOM 641 C C . ALA A 1 82 ? 4.926 -3.094 -15.844 1.00 89.06 82 ALA A C 1
ATOM 643 O O . ALA A 1 82 ? 5.747 -3.116 -16.760 1.00 89.06 82 ALA A O 1
ATOM 644 N N . GLY A 1 83 ? 3.873 -3.916 -15.813 1.00 88.62 83 GLY A N 1
ATOM 645 C CA . GLY A 1 83 ? 3.558 -4.881 -16.869 1.00 88.62 83 GLY A CA 1
ATOM 646 C C . GLY A 1 83 ? 3.201 -4.207 -18.194 1.00 88.62 83 GLY A C 1
ATOM 647 O O . GLY A 1 83 ? 3.772 -4.557 -19.229 1.00 88.62 83 GLY A O 1
ATOM 648 N N . LEU A 1 84 ? 2.324 -3.197 -18.165 1.00 90.00 84 LEU A N 1
ATOM 649 C CA . LEU A 1 84 ? 1.919 -2.437 -19.354 1.00 90.00 84 LEU A CA 1
ATOM 650 C C . LEU A 1 84 ? 3.109 -1.729 -20.007 1.00 90.00 84 LEU A C 1
ATOM 652 O O . LEU A 1 84 ? 3.331 -1.876 -21.209 1.00 90.00 84 LEU A O 1
ATOM 656 N N . LEU A 1 85 ? 3.910 -1.008 -19.215 1.00 87.31 85 LEU A N 1
ATOM 657 C CA . LEU A 1 85 ? 5.051 -0.269 -19.751 1.00 87.31 85 LEU A CA 1
ATOM 658 C C . LEU A 1 85 ? 6.122 -1.215 -20.304 1.00 87.31 85 LEU A C 1
ATOM 660 O O . LEU A 1 85 ? 6.615 -0.984 -21.404 1.00 87.31 85 LEU A O 1
ATOM 664 N N . ARG A 1 86 ? 6.457 -2.308 -19.606 1.00 85.44 86 ARG A N 1
ATOM 665 C CA . ARG A 1 86 ? 7.452 -3.281 -20.101 1.00 85.44 86 ARG A CA 1
ATOM 666 C C . ARG A 1 86 ? 6.995 -4.000 -21.366 1.00 85.44 86 ARG A C 1
ATOM 668 O O . ARG A 1 86 ? 7.802 -4.179 -22.273 1.00 85.44 86 ARG A O 1
ATOM 675 N N . THR A 1 87 ? 5.711 -4.338 -21.463 1.00 85.88 87 THR A N 1
ATOM 676 C CA . THR A 1 87 ? 5.146 -4.936 -22.683 1.00 85.88 87 THR A CA 1
ATOM 677 C C . THR A 1 87 ? 5.234 -3.967 -23.861 1.00 85.88 87 THR A C 1
ATOM 679 O O . THR A 1 87 ? 5.604 -4.373 -24.963 1.00 85.88 87 THR A O 1
ATOM 682 N N . HIS A 1 88 ? 4.975 -2.676 -23.623 1.00 84.31 88 HIS A N 1
ATOM 683 C CA . HIS A 1 88 ? 5.130 -1.631 -24.634 1.00 84.31 88 HIS A CA 1
ATOM 684 C C . HIS A 1 88 ? 6.592 -1.476 -25.092 1.00 84.31 88 HIS A C 1
ATOM 686 O O . HIS A 1 88 ? 6.848 -1.423 -26.293 1.00 84.31 88 HIS A O 1
ATOM 692 N N . TYR A 1 89 ? 7.564 -1.468 -24.170 1.00 82.00 89 TYR A N 1
ATOM 693 C CA . TYR A 1 89 ? 8.989 -1.358 -24.525 1.00 82.00 89 TYR A CA 1
ATOM 694 C C . TYR A 1 89 ? 9.499 -2.549 -25.343 1.00 82.00 89 TYR A C 1
ATOM 696 O O . TYR A 1 89 ? 10.225 -2.350 -26.316 1.00 82.00 89 TYR A O 1
ATOM 704 N N . ILE A 1 90 ? 9.100 -3.773 -24.981 1.00 79.88 90 ILE A N 1
ATOM 705 C CA . ILE A 1 90 ? 9.509 -4.990 -25.700 1.00 79.88 90 ILE A CA 1
ATOM 706 C C . ILE A 1 90 ? 8.852 -5.057 -27.081 1.00 79.88 90 ILE A C 1
ATOM 708 O O . ILE A 1 90 ? 9.522 -5.371 -28.059 1.00 79.88 90 ILE A O 1
ATOM 712 N N . SER A 1 91 ? 7.566 -4.713 -27.187 1.00 76.94 91 SER A N 1
ATOM 713 C CA . SER A 1 91 ? 6.841 -4.771 -28.466 1.00 76.94 91 SER A CA 1
ATOM 714 C C . SER A 1 91 ? 7.282 -3.678 -29.447 1.00 76.94 91 SER A C 1
ATOM 716 O O . SER A 1 91 ? 7.212 -3.873 -30.656 1.00 76.94 91 SER A O 1
ATOM 718 N N . GLY A 1 92 ? 7.739 -2.529 -28.938 1.00 70.69 92 GLY A N 1
ATOM 719 C CA . GLY A 1 92 ? 8.172 -1.389 -29.748 1.00 70.69 92 GLY A CA 1
ATOM 720 C C . GLY A 1 92 ? 9.635 -1.422 -30.205 1.00 70.69 92 GLY A C 1
ATOM 721 O O . GLY A 1 92 ? 10.064 -0.466 -30.843 1.00 70.69 92 GLY A O 1
ATOM 722 N N . ASN A 1 93 ? 10.420 -2.457 -29.870 1.00 60.22 93 ASN A N 1
ATOM 723 C CA . ASN A 1 93 ? 11.875 -2.523 -30.117 1.00 60.22 93 ASN A CA 1
ATOM 724 C C . ASN A 1 93 ? 12.696 -1.353 -29.521 1.00 60.22 93 ASN A C 1
ATOM 726 O O . ASN A 1 93 ? 13.867 -1.183 -29.855 1.00 60.22 93 ASN A O 1
ATOM 730 N N . VAL A 1 94 ? 12.131 -0.566 -28.600 1.00 59.31 94 VAL A N 1
ATOM 731 C CA . VAL A 1 94 ? 12.832 0.541 -27.927 1.00 59.31 94 VAL A CA 1
ATOM 732 C C . VAL A 1 94 ? 13.410 0.034 -26.606 1.00 59.31 94 VAL A C 1
ATOM 734 O O . VAL A 1 94 ? 12.997 0.447 -25.522 1.00 59.31 94 VAL A O 1
ATOM 737 N N . TYR A 1 95 ? 14.346 -0.912 -26.684 1.00 60.28 95 TYR A N 1
ATOM 738 C CA . TYR A 1 95 ? 15.063 -1.415 -25.511 1.00 60.28 95 TYR A CA 1
ATOM 739 C C . TYR A 1 95 ? 16.364 -0.629 -25.326 1.00 60.28 95 TYR A C 1
ATOM 741 O O . TYR A 1 95 ? 17.462 -1.137 -25.530 1.00 60.28 95 TYR A O 1
ATOM 749 N N . ASN A 1 96 ? 16.243 0.648 -24.961 1.00 58.34 96 ASN A N 1
ATOM 750 C CA . ASN A 1 96 ? 17.411 1.403 -24.521 1.00 58.34 96 ASN A CA 1
ATOM 751 C C . ASN A 1 96 ? 17.804 0.914 -23.124 1.00 58.34 96 ASN A C 1
ATOM 753 O O . ASN A 1 96 ? 16.940 0.641 -22.290 1.00 58.34 96 ASN A O 1
ATOM 757 N N . SER A 1 97 ? 19.100 0.788 -22.851 1.00 58.31 97 SER A N 1
ATOM 758 C CA . SER A 1 97 ? 19.599 0.521 -21.503 1.00 58.31 97 SER A CA 1
ATOM 759 C C . SER A 1 97 ? 19.243 1.706 -20.599 1.00 58.31 97 SER A C 1
ATOM 761 O O . SER A 1 97 ? 19.966 2.701 -20.580 1.00 58.31 97 SER A O 1
ATOM 763 N N . LEU A 1 98 ? 18.108 1.629 -19.896 1.00 64.06 98 LEU A N 1
ATOM 764 C CA . LEU A 1 98 ? 17.711 2.671 -18.953 1.00 64.06 98 LEU A CA 1
ATOM 765 C C . LEU A 1 98 ? 18.712 2.716 -17.803 1.00 64.06 98 LEU A C 1
ATOM 767 O O . LEU A 1 98 ? 19.009 1.694 -17.173 1.00 64.06 98 LEU A O 1
ATOM 771 N N . ASN A 1 99 ? 19.195 3.917 -17.508 1.00 68.25 99 ASN A N 1
ATOM 772 C CA . ASN A 1 99 ? 20.022 4.138 -16.333 1.00 68.25 99 ASN A CA 1
ATOM 773 C C . ASN A 1 99 ? 19.164 3.941 -15.065 1.00 68.25 99 ASN A C 1
ATOM 775 O O . ASN A 1 99 ? 17.950 4.156 -15.102 1.00 68.25 99 ASN A O 1
ATOM 779 N N . SER A 1 100 ? 19.763 3.550 -13.933 1.00 68.81 100 SER A N 1
ATOM 780 C CA . SER A 1 100 ? 19.017 3.290 -12.682 1.00 68.81 100 SER A CA 1
ATOM 781 C C . SER A 1 100 ? 18.073 4.443 -12.304 1.00 68.81 100 SER A C 1
ATOM 783 O O . SER A 1 100 ? 16.911 4.207 -11.983 1.00 68.81 100 SER A O 1
ATOM 785 N N . PHE A 1 101 ? 18.528 5.681 -12.498 1.00 65.75 101 PHE A N 1
ATOM 786 C CA . PHE A 1 101 ? 17.759 6.898 -12.248 1.00 65.75 101 PHE A CA 1
ATOM 787 C C . PHE A 1 101 ? 16.535 7.063 -13.168 1.00 65.75 101 PHE A C 1
ATOM 789 O O . PHE A 1 101 ? 15.453 7.452 -12.732 1.00 65.75 101 PHE A O 1
ATOM 796 N N . GLU A 1 102 ? 16.667 6.720 -14.451 1.00 71.25 102 GLU A N 1
ATOM 797 C CA . GLU A 1 102 ? 15.555 6.791 -15.408 1.00 71.25 102 GLU A CA 1
ATOM 798 C C . GLU A 1 102 ? 14.491 5.721 -15.136 1.00 71.25 102 GLU A C 1
ATOM 800 O O . GLU A 1 102 ? 13.344 5.855 -15.574 1.00 71.25 102 GLU A O 1
ATOM 805 N N . CYS A 1 103 ? 14.867 4.653 -14.424 1.00 75.44 103 CYS A N 1
ATOM 806 C CA . CYS A 1 103 ? 13.942 3.651 -13.914 1.00 75.44 103 CYS A CA 1
ATOM 807 C C . CYS A 1 103 ? 13.213 4.151 -12.660 1.00 75.44 103 CYS A C 1
ATOM 809 O O . CYS A 1 103 ? 12.003 3.949 -12.551 1.00 75.44 103 CYS A O 1
ATOM 811 N N . PHE A 1 104 ? 13.914 4.822 -11.740 1.00 75.38 104 PHE A N 1
ATOM 812 C CA . PHE A 1 104 ? 13.309 5.335 -10.509 1.00 75.38 104 PHE A CA 1
ATOM 813 C C . PHE A 1 104 ? 12.391 6.535 -10.740 1.00 75.38 104 PHE A C 1
ATOM 815 O O . PHE A 1 104 ? 11.343 6.620 -10.110 1.00 75.38 104 PHE A O 1
ATOM 822 N N . GLY A 1 105 ? 12.683 7.389 -11.729 1.00 76.81 105 GLY A N 1
ATOM 823 C CA . GLY A 1 105 ? 11.822 8.514 -12.132 1.00 76.81 105 GLY A CA 1
ATOM 824 C C . GLY A 1 105 ? 10.468 8.115 -12.740 1.00 76.81 105 GLY A C 1
ATOM 825 O O . GLY A 1 105 ? 9.746 8.947 -13.288 1.00 76.81 105 GLY A O 1
ATOM 826 N N . ARG A 1 106 ? 10.114 6.833 -12.694 1.00 84.75 106 ARG A N 1
ATOM 827 C CA . ARG A 1 106 ? 8.877 6.287 -13.244 1.00 84.75 106 ARG A CA 1
ATOM 828 C C . ARG A 1 106 ? 7.857 6.092 -12.125 1.00 84.75 106 ARG A C 1
ATOM 830 O O . ARG A 1 106 ? 8.240 5.989 -10.973 1.00 84.75 106 ARG A O 1
ATOM 837 N N . PRO A 1 107 ? 6.549 6.012 -12.409 1.00 83.81 107 PRO A N 1
ATOM 838 C CA . PRO A 1 107 ? 5.550 5.949 -11.339 1.00 83.81 107 PRO A CA 1
ATOM 839 C C . PRO A 1 107 ? 5.490 4.594 -10.606 1.00 83.81 107 PRO A C 1
ATOM 841 O O . PRO A 1 107 ? 5.116 4.541 -9.435 1.00 83.81 107 PRO A O 1
ATOM 844 N N . TRP A 1 108 ? 5.849 3.482 -11.261 1.00 85.62 108 TRP A N 1
ATOM 845 C CA . TRP A 1 108 ? 5.679 2.140 -10.684 1.00 85.62 108 TRP A CA 1
ATOM 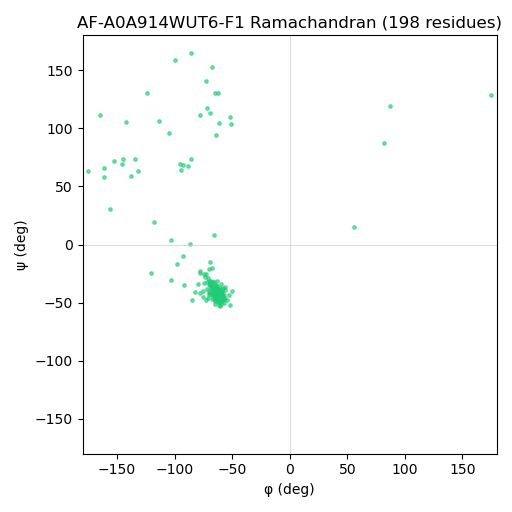846 C C . TRP A 1 108 ? 6.571 1.826 -9.462 1.00 85.62 108 TRP A C 1
ATOM 848 O O . TRP A 1 108 ? 6.066 1.163 -8.558 1.00 85.62 108 TRP A O 1
ATOM 858 N N . PRO A 1 109 ? 7.847 2.263 -9.351 1.00 87.56 109 PRO A N 1
ATOM 859 C CA . PRO A 1 109 ? 8.674 2.013 -8.170 1.00 87.56 109 PRO A CA 1
ATOM 860 C C . PRO A 1 109 ? 8.101 2.669 -6.913 1.00 87.56 109 PRO A C 1
ATOM 862 O O . PRO A 1 109 ? 8.039 2.020 -5.872 1.00 87.56 109 PRO A O 1
ATOM 865 N N . TYR A 1 110 ? 7.600 3.904 -7.013 1.00 88.56 110 TYR A N 1
ATOM 866 C CA . TYR A 1 110 ? 6.960 4.585 -5.884 1.00 88.56 110 TYR A CA 1
ATOM 867 C C . TYR A 1 110 ? 5.715 3.829 -5.402 1.00 88.56 110 TYR A C 1
ATOM 869 O O . TYR A 1 110 ? 5.549 3.606 -4.202 1.00 88.56 110 TYR A O 1
ATOM 877 N N . LEU A 1 111 ? 4.876 3.360 -6.336 1.00 91.25 111 LEU A N 1
ATOM 878 C CA . LEU A 1 111 ? 3.704 2.535 -6.022 1.00 91.25 111 LEU A CA 1
ATOM 879 C C . LEU A 1 111 ? 4.085 1.216 -5.344 1.00 91.25 111 LEU A C 1
ATOM 881 O O . LEU A 1 111 ? 3.420 0.805 -4.396 1.00 91.25 111 LEU A O 1
ATOM 885 N N . PHE A 1 112 ? 5.170 0.577 -5.781 1.00 89.81 112 PHE A N 1
ATOM 886 C CA . PHE A 1 112 ? 5.676 -0.642 -5.153 1.00 89.81 112 PHE A CA 1
ATOM 887 C C . PHE A 1 112 ? 6.198 -0.416 -3.740 1.00 89.81 112 PHE A C 1
ATOM 889 O O . PHE A 1 112 ? 5.922 -1.223 -2.855 1.00 89.81 112 PHE A O 1
ATOM 896 N N . ILE A 1 113 ? 6.937 0.670 -3.513 1.00 89.75 113 ILE A N 1
ATOM 897 C CA . ILE A 1 113 ? 7.479 0.980 -2.189 1.00 89.75 113 ILE A CA 1
ATOM 898 C C . ILE A 1 113 ? 6.330 1.258 -1.220 1.00 89.75 113 ILE A C 1
ATOM 900 O O . ILE A 1 113 ? 6.254 0.636 -0.160 1.00 89.75 113 ILE A O 1
ATOM 904 N N . VAL A 1 114 ? 5.400 2.143 -1.579 1.00 91.25 114 VAL A N 1
ATOM 905 C CA . VAL A 1 114 ? 4.275 2.484 -0.694 1.00 91.25 114 VAL A CA 1
ATOM 906 C C . VAL A 1 114 ? 3.326 1.294 -0.533 1.00 91.25 114 VAL A C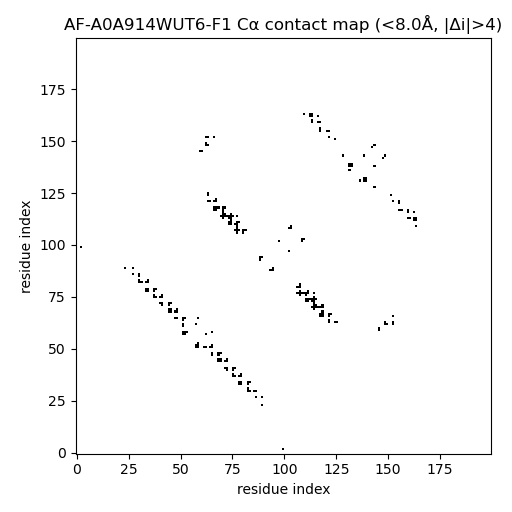 1
ATOM 908 O O . VAL A 1 114 ? 2.971 0.929 0.589 1.00 91.25 114 VAL A O 1
ATOM 911 N N . GLY A 1 115 ? 2.960 0.644 -1.638 1.00 91.94 115 GLY A N 1
ATOM 912 C CA . GLY A 1 115 ? 2.074 -0.519 -1.655 1.00 91.94 115 GLY A CA 1
ATOM 913 C C . GLY A 1 115 ? 2.685 -1.789 -1.056 1.00 91.94 115 GLY A C 1
ATOM 914 O O . GLY A 1 115 ? 1.958 -2.728 -0.751 1.00 91.94 115 GLY A O 1
ATOM 915 N N . GLY A 1 116 ? 4.002 -1.853 -0.862 1.00 91.94 116 GLY A N 1
ATOM 916 C CA . GLY A 1 116 ? 4.665 -2.935 -0.131 1.00 91.94 116 GLY A CA 1
ATOM 917 C C . GLY A 1 116 ? 4.666 -2.697 1.379 1.00 91.94 116 GLY A C 1
ATOM 918 O O . GLY A 1 116 ? 4.291 -3.578 2.153 1.00 91.94 116 GLY A O 1
ATOM 919 N N . HIS A 1 117 ? 5.038 -1.489 1.806 1.00 93.75 117 HIS A N 1
ATOM 920 C CA . HIS A 1 117 ? 5.171 -1.167 3.228 1.00 93.75 117 HIS A CA 1
ATOM 921 C C . HIS A 1 117 ? 3.824 -0.978 3.930 1.00 93.75 117 HIS A C 1
ATOM 923 O O . HIS A 1 117 ? 3.648 -1.439 5.059 1.00 93.75 117 HIS A O 1
ATOM 929 N N . LEU A 1 118 ? 2.855 -0.328 3.277 1.00 93.12 118 LEU A N 1
ATOM 930 C CA . LEU A 1 118 ? 1.576 -0.015 3.912 1.00 93.12 118 LEU A CA 1
ATOM 931 C C . LEU A 1 118 ? 0.794 -1.282 4.327 1.00 93.12 118 LEU A C 1
ATOM 933 O O . LEU A 1 118 ? 0.362 -1.342 5.483 1.00 93.12 118 LEU A O 1
ATOM 937 N N . PRO A 1 119 ? 0.662 -2.328 3.480 1.00 94.75 119 PRO A N 1
ATOM 938 C CA . PRO A 1 119 ? 0.070 -3.597 3.896 1.00 94.75 119 PRO A CA 1
ATOM 939 C C . PRO A 1 119 ? 0.820 -4.288 5.029 1.00 94.75 119 PRO A C 1
ATOM 941 O O . PRO A 1 119 ? 0.181 -4.839 5.923 1.00 94.75 119 PRO A O 1
ATOM 944 N N . ALA A 1 120 ? 2.155 -4.240 5.023 1.00 94.75 120 ALA A N 1
ATOM 945 C CA . ALA A 1 120 ? 2.970 -4.867 6.058 1.00 94.75 120 ALA A CA 1
ATOM 946 C C . ALA A 1 120 ? 2.694 -4.250 7.439 1.00 94.75 120 ALA A C 1
ATOM 948 O O . ALA A 1 120 ? 2.430 -4.976 8.400 1.00 94.75 120 ALA A O 1
ATOM 949 N N . PHE A 1 121 ? 2.664 -2.916 7.530 1.00 93.88 121 PHE A N 1
ATOM 950 C CA . PHE A 1 121 ? 2.333 -2.225 8.778 1.00 93.88 121 PHE A CA 1
ATOM 951 C C . PHE A 1 121 ? 0.882 -2.463 9.206 1.00 93.88 121 PHE A C 1
ATOM 953 O O . PHE A 1 121 ? 0.628 -2.764 10.373 1.00 93.88 121 PHE A O 1
ATOM 960 N N . ALA A 1 122 ? -0.072 -2.407 8.271 1.00 94.19 122 ALA A N 1
ATOM 961 C CA . ALA A 1 122 ? -1.477 -2.669 8.579 1.00 94.19 122 ALA A CA 1
ATOM 962 C C . ALA A 1 122 ? -1.702 -4.105 9.091 1.00 94.19 122 ALA A C 1
ATOM 964 O O . ALA A 1 122 ? -2.460 -4.310 10.045 1.00 94.19 122 ALA A O 1
ATOM 965 N N . LEU A 1 123 ? -1.026 -5.095 8.498 1.00 95.62 123 LEU A N 1
ATOM 966 C CA . LEU A 1 123 ? -1.098 -6.491 8.927 1.00 95.62 123 LEU A CA 1
ATOM 967 C C . LEU A 1 123 ? -0.467 -6.690 10.309 1.00 95.62 123 LEU A C 1
ATOM 969 O O . LEU A 1 123 ? -1.047 -7.384 11.143 1.00 95.62 123 LEU A O 1
ATOM 973 N N . LEU A 1 124 ? 0.664 -6.034 10.582 1.00 95.00 124 LEU A N 1
ATOM 974 C CA . LEU A 1 124 ? 1.289 -6.035 11.904 1.00 95.00 124 LEU A CA 1
ATOM 975 C C . LEU A 1 124 ? 0.340 -5.453 12.957 1.00 95.00 124 LEU A C 1
ATOM 977 O O . LEU A 1 124 ? 0.111 -6.088 13.986 1.00 95.00 124 LEU A O 1
ATOM 981 N N . CYS A 1 125 ? -0.273 -4.297 12.691 1.00 93.38 125 CYS A N 1
ATOM 982 C CA . CYS A 1 125 ? -1.253 -3.699 13.599 1.00 93.38 125 CYS A CA 1
ATOM 983 C C . CYS A 1 125 ? -2.447 -4.626 13.853 1.00 93.38 125 CYS A C 1
ATOM 985 O O . CYS A 1 125 ? -2.848 -4.794 15.005 1.00 93.38 125 CYS A O 1
ATOM 987 N N . MET A 1 126 ? -2.980 -5.274 12.812 1.00 93.12 126 MET A N 1
ATOM 988 C CA . MET A 1 126 ? -4.045 -6.268 12.973 1.00 93.12 126 MET A CA 1
ATOM 989 C C . MET A 1 126 ? -3.593 -7.473 13.802 1.00 93.12 126 MET A C 1
ATOM 991 O O . MET A 1 126 ? -4.341 -7.926 14.667 1.00 93.12 126 MET A O 1
ATOM 995 N N . GLY A 1 127 ? -2.377 -7.974 13.584 1.00 94.88 127 GLY A N 1
ATOM 996 C CA . GLY A 1 127 ? -1.810 -9.082 14.351 1.00 94.88 127 GLY A CA 1
ATOM 997 C C . GLY A 1 127 ? -1.655 -8.744 15.833 1.00 94.88 127 GLY A C 1
ATOM 998 O O . GLY A 1 127 ? -2.118 -9.498 16.689 1.00 94.88 127 GLY A O 1
ATOM 999 N N . VAL A 1 128 ? -1.083 -7.578 16.142 1.00 93.56 128 VAL A N 1
ATOM 1000 C CA . VAL A 1 128 ? -0.918 -7.086 17.521 1.00 93.56 128 VAL A CA 1
ATOM 1001 C C . VAL A 1 128 ? -2.272 -6.903 18.196 1.00 93.56 128 VAL A C 1
ATOM 1003 O O . VAL A 1 128 ? -2.464 -7.337 19.331 1.00 93.56 128 VAL A O 1
ATOM 1006 N N . GLU A 1 129 ? -3.240 -6.320 17.491 1.00 91.94 129 GLU A N 1
ATOM 1007 C CA . GLU A 1 129 ? -4.589 -6.155 18.015 1.00 91.94 129 GLU A CA 1
ATOM 1008 C C . GLU A 1 129 ? -5.212 -7.508 18.402 1.00 91.94 129 GLU A C 1
ATOM 1010 O O . GLU A 1 129 ? -5.767 -7.654 19.496 1.00 91.94 129 GLU A O 1
ATOM 1015 N N . ARG A 1 130 ? -5.099 -8.509 17.521 1.00 92.88 130 ARG A N 1
ATOM 1016 C CA . ARG A 1 130 ? -5.617 -9.861 17.770 1.00 92.88 130 ARG A CA 1
ATOM 1017 C C . ARG A 1 130 ? -4.896 -10.538 18.928 1.00 92.88 130 ARG A C 1
ATOM 1019 O O . ARG A 1 130 ? -5.551 -11.161 19.760 1.00 92.88 130 ARG A O 1
ATOM 1026 N N . LEU A 1 131 ? -3.582 -10.365 19.026 1.00 95.44 131 LEU A N 1
ATOM 1027 C CA . LEU A 1 131 ? -2.785 -10.918 20.114 1.00 95.44 131 LEU A CA 1
ATOM 1028 C C . LEU A 1 131 ? -3.194 -10.331 21.474 1.00 95.44 131 LEU A C 1
ATOM 1030 O O . LEU A 1 131 ? -3.336 -11.076 22.445 1.00 95.44 131 LEU A O 1
ATOM 1034 N N . ILE A 1 132 ? -3.435 -9.018 21.550 1.00 93.31 132 ILE A N 1
ATOM 1035 C CA . ILE A 1 132 ? -3.903 -8.355 22.778 1.00 93.31 132 ILE A CA 1
ATOM 1036 C C . ILE A 1 132 ? -5.316 -8.823 23.137 1.00 93.31 132 ILE A C 1
ATOM 1038 O O . ILE A 1 132 ? -5.582 -9.117 24.303 1.00 93.31 132 ILE A O 1
ATOM 1042 N N . ALA A 1 133 ? -6.210 -8.930 22.148 1.00 92.75 133 ALA A N 1
ATOM 1043 C CA . ALA A 1 133 ? -7.586 -9.371 22.365 1.00 92.75 133 ALA A CA 1
ATOM 1044 C C . ALA A 1 133 ? -7.663 -10.780 22.977 1.00 92.75 133 ALA A C 1
ATOM 1046 O O . ALA A 1 133 ? -8.478 -11.009 23.869 1.00 92.75 133 ALA A O 1
ATOM 1047 N N . VAL A 1 134 ? -6.799 -11.697 22.528 1.00 96.25 134 VAL A N 1
ATOM 1048 C CA . VAL A 1 134 ? -6.747 -13.078 23.033 1.00 96.25 134 VAL A CA 1
ATOM 1049 C C . VAL A 1 134 ? -6.089 -13.152 24.413 1.00 96.25 134 VAL A C 1
ATOM 1051 O O . VAL A 1 134 ? -6.620 -13.804 25.305 1.00 96.25 134 VAL A O 1
ATOM 1054 N N . ASN A 1 135 ? -4.958 -12.470 24.621 1.00 95.94 135 ASN A N 1
ATOM 1055 C CA . ASN A 1 135 ? -4.199 -12.602 25.871 1.00 95.94 135 ASN A CA 1
ATOM 1056 C C . ASN A 1 135 ? -4.774 -11.780 27.034 1.00 95.94 135 ASN A C 1
ATOM 1058 O O . ASN A 1 135 ? -4.631 -12.171 28.194 1.00 95.94 135 ASN A O 1
ATOM 1062 N N . LYS A 1 136 ? -5.350 -10.603 26.756 1.00 94.44 136 LYS A N 1
ATOM 1063 C CA . LYS A 1 136 ? -5.764 -9.619 27.772 1.00 94.44 136 LYS A CA 1
ATOM 1064 C C . LYS A 1 136 ? -7.058 -8.892 27.352 1.00 94.44 136 LYS A C 1
ATOM 1066 O O . LYS A 1 136 ? -7.025 -7.697 27.039 1.00 94.44 136 LYS A O 1
ATOM 1071 N N . PRO A 1 137 ? -8.228 -9.557 27.409 1.00 92.06 137 PRO A N 1
ATOM 1072 C CA . PRO A 1 137 ? -9.498 -8.995 26.929 1.00 92.06 137 PRO A CA 1
ATOM 1073 C C . PRO A 1 137 ? -9.954 -7.739 27.693 1.00 92.06 137 PRO A C 1
ATOM 1075 O O . PRO A 1 137 ? -10.553 -6.838 27.106 1.00 92.06 137 PRO A O 1
ATOM 1078 N N . LEU A 1 138 ? -9.634 -7.634 28.990 1.00 92.50 138 LEU A N 1
ATOM 1079 C CA . LEU A 1 138 ? -9.932 -6.438 29.791 1.00 92.50 138 LEU A CA 1
ATOM 1080 C C . LEU A 1 138 ? -9.126 -5.219 29.319 1.00 92.50 138 LEU A C 1
ATOM 1082 O O . LEU A 1 138 ? -9.685 -4.136 29.172 1.00 92.50 138 LEU A O 1
ATOM 1086 N N . ILE A 1 139 ? -7.836 -5.403 29.010 1.00 88.94 139 ILE A N 1
ATOM 1087 C CA . ILE A 1 139 ? -6.978 -4.338 28.463 1.00 88.94 139 ILE A CA 1
ATOM 1088 C C . ILE A 1 139 ? -7.491 -3.926 27.083 1.00 88.94 139 ILE A C 1
ATOM 1090 O O . ILE A 1 139 ? -7.621 -2.736 26.799 1.00 88.94 139 ILE A O 1
ATOM 1094 N N . TYR A 1 140 ? -7.844 -4.901 26.244 1.00 90.12 140 TYR A N 1
ATOM 1095 C CA . TYR A 1 140 ? -8.397 -4.639 24.921 1.00 90.12 140 TYR A CA 1
ATOM 1096 C C . TYR A 1 140 ? -9.623 -3.718 24.976 1.00 90.12 140 TYR A C 1
ATOM 1098 O O . TYR A 1 140 ? -9.674 -2.718 24.262 1.00 90.12 140 TYR A O 1
ATOM 1106 N N . ARG A 1 141 ? -10.576 -4.004 25.871 1.00 89.00 141 ARG A N 1
ATOM 1107 C CA . ARG A 1 141 ? -11.798 -3.203 26.027 1.00 89.00 141 ARG A CA 1
ATOM 1108 C C . ARG A 1 141 ? -11.521 -1.767 26.482 1.00 89.00 141 ARG A C 1
ATOM 1110 O O . ARG A 1 141 ? -12.232 -0.861 26.056 1.00 89.00 141 ARG A O 1
ATOM 1117 N N . THR A 1 142 ? -10.517 -1.563 27.332 1.00 88.94 142 THR A N 1
ATOM 1118 C CA . THR A 1 142 ? -10.209 -0.244 27.905 1.00 88.94 142 THR A CA 1
ATOM 1119 C C . THR A 1 142 ? -9.368 0.622 26.965 1.00 88.94 142 THR A C 1
ATOM 1121 O O . THR A 1 142 ? -9.635 1.814 26.833 1.00 88.94 142 THR A O 1
ATOM 1124 N N . TYR A 1 143 ? -8.372 0.041 26.289 1.00 88.00 143 TYR A N 1
ATOM 1125 C CA . TYR A 1 143 ? -7.372 0.808 25.533 1.00 88.00 143 TYR A CA 1
ATOM 1126 C C . TYR A 1 143 ? -7.589 0.799 24.012 1.00 88.00 143 TYR A C 1
ATOM 1128 O O . TYR A 1 143 ? -7.272 1.788 23.346 1.00 88.00 143 TYR A O 1
ATOM 1136 N N . ILE A 1 144 ? -8.164 -0.264 23.435 1.00 86.44 144 ILE A N 1
ATOM 1137 C CA . ILE A 1 144 ? -8.393 -0.359 21.983 1.00 86.44 144 ILE A CA 1
ATOM 1138 C C . ILE A 1 144 ? -9.723 0.312 21.620 1.00 86.44 144 ILE A C 1
ATOM 1140 O O . ILE A 1 144 ? -10.731 -0.318 21.300 1.00 86.44 144 ILE A O 1
ATOM 1144 N N . THR A 1 145 ? -9.712 1.642 21.666 1.00 87.31 145 THR A N 1
ATOM 1145 C CA . THR A 1 145 ? -10.834 2.488 21.238 1.00 87.31 145 THR A CA 1
ATOM 1146 C C . THR A 1 145 ? -10.785 2.776 19.733 1.00 87.31 145 THR A C 1
ATOM 1148 O O . THR A 1 145 ? -9.751 2.621 19.080 1.00 87.31 145 THR A O 1
ATOM 1151 N N . ALA A 1 146 ? -11.892 3.262 19.160 1.00 84.38 146 ALA A N 1
ATOM 1152 C CA . ALA A 1 146 ? -11.932 3.699 17.759 1.00 84.38 146 ALA A CA 1
ATOM 1153 C C . ALA A 1 146 ? -10.873 4.777 17.448 1.00 84.38 146 ALA A C 1
ATOM 1155 O O . ALA A 1 146 ? -10.253 4.752 16.387 1.00 84.38 146 ALA A O 1
ATOM 1156 N N . ARG A 1 147 ? -10.604 5.683 18.400 1.00 87.00 147 ARG A N 1
ATOM 1157 C CA . ARG A 1 147 ? -9.561 6.714 18.267 1.00 87.00 147 ARG A CA 1
ATOM 1158 C C . ARG A 1 147 ? -8.164 6.099 18.193 1.00 87.00 147 ARG A C 1
ATOM 1160 O O . ARG A 1 147 ? -7.397 6.473 17.314 1.00 87.00 147 ARG A O 1
ATOM 1167 N N . ALA A 1 148 ? -7.860 5.124 19.052 1.00 89.06 148 ALA A N 1
ATOM 1168 C CA . ALA A 1 148 ? -6.568 4.435 19.042 1.00 89.06 148 ALA A CA 1
ATOM 1169 C C . ALA A 1 148 ? -6.304 3.722 17.703 1.00 89.06 148 ALA A C 1
ATOM 1171 O O . ALA A 1 148 ? -5.199 3.799 17.173 1.00 89.06 148 ALA A O 1
ATOM 1172 N N . ARG A 1 149 ? -7.334 3.108 17.103 1.00 89.56 149 ARG A N 1
ATOM 1173 C CA . ARG A 1 149 ? -7.240 2.486 15.768 1.00 89.56 149 ARG A CA 1
ATOM 1174 C C . ARG A 1 149 ? -6.959 3.500 14.664 1.00 89.56 149 ARG A C 1
ATOM 1176 O O . ARG A 1 149 ? -6.145 3.238 13.787 1.00 89.56 149 ARG A O 1
ATOM 1183 N N . ILE A 1 150 ? -7.625 4.656 14.703 1.00 89.81 150 ILE A N 1
ATOM 1184 C CA . ILE A 1 150 ? -7.391 5.736 13.735 1.00 89.81 150 ILE A CA 1
ATOM 1185 C C . ILE A 1 150 ? -5.952 6.242 13.857 1.00 89.81 150 ILE A C 1
ATOM 1187 O O . ILE A 1 150 ? -5.270 6.358 12.844 1.00 89.81 150 ILE A O 1
ATOM 1191 N N . ILE A 1 151 ? -5.471 6.474 15.081 1.00 92.25 151 ILE A N 1
ATOM 1192 C CA . ILE A 1 151 ? -4.085 6.889 15.327 1.00 92.25 151 ILE A CA 1
ATOM 1193 C C . ILE A 1 151 ? -3.109 5.831 14.799 1.00 92.25 151 ILE A C 1
ATOM 1195 O O . ILE A 1 151 ? -2.190 6.180 14.066 1.00 92.25 151 ILE A O 1
ATOM 1199 N N . ALA A 1 152 ? -3.335 4.545 15.084 1.00 91.75 152 ALA A N 1
ATOM 1200 C CA . ALA A 1 152 ? -2.496 3.459 14.572 1.00 91.75 152 ALA A CA 1
ATOM 1201 C C . ALA A 1 152 ? -2.454 3.428 13.033 1.00 91.75 152 ALA A C 1
ATOM 1203 O O . ALA A 1 152 ? -1.381 3.294 12.446 1.00 91.75 152 ALA A O 1
ATOM 1204 N N . ASN A 1 153 ? -3.598 3.624 12.371 1.00 92.75 153 ASN A N 1
ATOM 1205 C CA . ASN A 1 153 ? -3.670 3.709 10.913 1.00 92.75 153 ASN A CA 1
ATOM 1206 C C . ASN A 1 153 ? -2.897 4.922 10.366 1.00 92.75 153 ASN A C 1
ATOM 1208 O O . ASN A 1 153 ? -2.172 4.783 9.383 1.00 92.75 153 ASN A O 1
ATOM 1212 N N . ILE A 1 154 ? -3.011 6.092 11.006 1.00 93.62 154 ILE A N 1
ATOM 1213 C CA . ILE A 1 154 ? -2.242 7.292 10.634 1.00 93.62 154 ILE A CA 1
ATOM 1214 C C . ILE A 1 154 ? -0.742 7.019 10.778 1.00 93.62 154 ILE A C 1
ATOM 1216 O O . ILE A 1 154 ? 0.019 7.321 9.864 1.00 93.62 154 ILE A O 1
ATOM 1220 N N . VAL A 1 155 ? -0.320 6.392 11.878 1.00 94.06 155 VAL A N 1
ATOM 1221 C CA . VAL A 1 155 ? 1.081 6.004 12.098 1.00 94.06 155 VAL A CA 1
ATOM 1222 C C . VAL A 1 155 ? 1.568 5.048 11.004 1.00 94.06 155 VAL A C 1
ATOM 1224 O O . VAL A 1 155 ? 2.651 5.264 10.471 1.00 94.06 155 VAL A O 1
ATOM 1227 N N . CYS A 1 156 ? 0.771 4.055 10.596 1.00 92.94 156 CYS A N 1
ATOM 1228 C CA . CYS A 1 156 ? 1.123 3.159 9.484 1.00 92.94 156 CYS A CA 1
ATOM 1229 C C . CYS A 1 156 ? 1.361 3.923 8.174 1.00 92.94 156 CYS A C 1
ATOM 1231 O O . CYS A 1 156 ? 2.335 3.659 7.468 1.00 92.94 156 CYS A O 1
ATOM 1233 N N . VAL A 1 157 ? 0.488 4.886 7.858 1.00 93.06 157 VAL A N 1
ATOM 1234 C CA . VAL A 1 157 ? 0.634 5.727 6.662 1.00 93.06 157 VAL A CA 1
ATOM 1235 C C . VAL A 1 157 ? 1.892 6.588 6.765 1.00 93.06 157 VAL A C 1
ATOM 1237 O O . VAL A 1 157 ? 2.693 6.595 5.833 1.00 93.06 157 VAL A O 1
ATOM 1240 N N . LEU A 1 158 ? 2.123 7.247 7.902 1.00 94.25 158 LEU A N 1
ATOM 1241 C CA . LEU A 1 158 ? 3.320 8.064 8.119 1.00 94.25 158 LEU A CA 1
ATOM 1242 C C . LEU A 1 158 ? 4.605 7.242 7.982 1.00 94.25 158 LEU A C 1
ATOM 1244 O O . LEU A 1 158 ? 5.520 7.671 7.286 1.00 94.25 158 LEU A O 1
ATOM 1248 N N . LEU A 1 159 ? 4.658 6.042 8.566 1.00 93.00 159 LEU A N 1
ATOM 1249 C CA . LEU A 1 159 ? 5.803 5.139 8.424 1.00 93.00 159 LEU A CA 1
ATOM 1250 C C . LEU A 1 159 ? 6.040 4.751 6.961 1.00 93.00 159 LEU A C 1
ATOM 1252 O O . LEU A 1 159 ? 7.179 4.788 6.507 1.00 93.00 159 LEU A O 1
ATOM 1256 N N . SER A 1 160 ? 4.981 4.460 6.198 1.00 91.44 160 SER A N 1
ATOM 1257 C CA . SER A 1 160 ? 5.117 4.153 4.767 1.00 91.44 160 SER A CA 1
ATOM 1258 C C . SER A 1 160 ? 5.652 5.336 3.945 1.00 91.44 160 SER A C 1
ATOM 1260 O O . SER A 1 160 ? 6.466 5.138 3.043 1.00 91.44 160 SER A O 1
ATOM 1262 N N . VAL A 1 161 ? 5.261 6.571 4.288 1.00 91.06 161 VAL A N 1
ATOM 1263 C CA . VAL A 1 161 ? 5.781 7.794 3.655 1.00 91.06 161 VAL A CA 1
ATOM 1264 C C . VAL A 1 161 ? 7.241 8.024 4.042 1.00 91.06 161 VAL A C 1
ATOM 1266 O O . VAL A 1 161 ? 8.055 8.338 3.180 1.00 91.06 161 VAL A O 1
ATOM 1269 N N . ILE A 1 162 ? 7.607 7.812 5.308 1.00 92.81 162 ILE A N 1
ATOM 1270 C CA . ILE A 1 162 ? 9.001 7.909 5.758 1.00 92.81 162 ILE A CA 1
ATOM 1271 C C . ILE A 1 162 ? 9.872 6.891 5.014 1.00 92.81 162 ILE A C 1
ATOM 1273 O O . ILE A 1 162 ? 10.933 7.260 4.520 1.00 92.81 162 ILE A O 1
ATOM 1277 N N . SER A 1 163 ? 9.419 5.643 4.854 1.00 89.44 163 SER A N 1
ATOM 1278 C CA . SER A 1 163 ? 10.136 4.634 4.061 1.00 89.44 163 SER A CA 1
ATOM 1279 C C . SER A 1 163 ? 10.352 5.074 2.610 1.00 89.44 163 SER A C 1
ATOM 1281 O O . SER A 1 163 ? 11.419 4.825 2.052 1.00 89.44 163 SER A O 1
ATOM 1283 N N . LEU A 1 164 ? 9.377 5.762 2.008 1.00 88.44 164 LEU A N 1
ATOM 1284 C CA . LEU A 1 164 ? 9.514 6.330 0.666 1.00 88.44 164 LEU A CA 1
ATOM 1285 C C . LEU A 1 164 ? 10.585 7.427 0.615 1.00 88.44 164 LEU A C 1
ATOM 1287 O O . LEU A 1 164 ? 11.427 7.416 -0.280 1.00 88.44 164 LEU A O 1
ATOM 1291 N N . LEU A 1 165 ? 10.572 8.347 1.584 1.00 90.12 165 LEU A N 1
ATOM 1292 C CA . LEU A 1 165 ? 11.550 9.433 1.677 1.00 90.12 165 LEU A CA 1
ATOM 1293 C C . LEU A 1 165 ? 12.965 8.894 1.895 1.00 90.12 165 LEU A C 1
ATOM 1295 O O . LEU A 1 165 ? 13.892 9.328 1.223 1.00 90.12 165 LEU A O 1
ATOM 1299 N N . VAL A 1 166 ? 13.130 7.913 2.785 1.00 89.88 166 VAL A N 1
ATOM 1300 C CA . VAL A 1 166 ? 14.419 7.243 3.009 1.00 89.88 166 VAL A CA 1
ATOM 1301 C C . VAL A 1 166 ? 14.898 6.554 1.732 1.00 89.88 166 VAL A C 1
ATOM 1303 O O . VAL A 1 166 ? 16.072 6.666 1.398 1.00 89.88 166 VAL A O 1
ATOM 1306 N N . GLY A 1 167 ? 13.997 5.893 0.997 1.00 84.38 167 GLY A N 1
ATOM 1307 C CA . GLY A 1 167 ? 14.316 5.291 -0.298 1.00 84.38 167 GLY A CA 1
ATOM 1308 C C . GLY A 1 167 ? 14.814 6.316 -1.319 1.00 84.38 167 GLY A C 1
ATOM 1309 O O . GLY A 1 167 ? 15.845 6.094 -1.944 1.00 84.38 167 GLY A O 1
ATOM 1310 N N . ALA A 1 168 ? 14.135 7.461 -1.434 1.00 83.06 168 ALA A N 1
ATOM 1311 C CA . ALA A 1 168 ? 14.542 8.537 -2.338 1.00 83.06 168 ALA A CA 1
ATOM 1312 C C . ALA A 1 168 ? 15.898 9.156 -1.943 1.00 83.06 168 ALA A C 1
ATOM 1314 O O . ALA A 1 168 ? 16.769 9.331 -2.789 1.00 83.06 168 ALA A O 1
ATOM 1315 N N . LEU A 1 169 ? 16.113 9.418 -0.649 1.00 86.50 169 LEU A N 1
ATOM 1316 C CA . LEU A 1 169 ? 17.372 9.983 -0.148 1.00 86.50 169 LEU A CA 1
ATOM 1317 C C . LEU A 1 169 ? 18.553 9.014 -0.290 1.00 86.50 169 LEU A C 1
ATOM 1319 O O . LEU A 1 169 ? 19.678 9.441 -0.552 1.00 86.50 169 LEU A O 1
ATOM 1323 N N . ALA A 1 170 ? 18.316 7.712 -0.107 1.00 83.31 170 ALA A N 1
ATOM 1324 C CA . ALA A 1 170 ? 19.339 6.690 -0.302 1.00 83.31 170 ALA A CA 1
ATOM 1325 C C . ALA A 1 170 ? 19.795 6.623 -1.767 1.00 83.31 170 ALA A C 1
ATOM 1327 O O . ALA A 1 170 ? 20.977 6.403 -2.031 1.00 83.31 170 ALA A O 1
ATOM 1328 N N . GLU A 1 171 ? 18.881 6.857 -2.708 1.00 74.31 171 GLU A N 1
ATOM 1329 C CA . GLU A 1 171 ? 19.207 6.901 -4.130 1.00 74.31 171 GLU A CA 1
ATOM 1330 C C . GLU A 1 171 ? 20.030 8.146 -4.497 1.00 74.31 171 GLU A C 1
ATOM 1332 O O . GLU A 1 171 ? 21.064 8.024 -5.157 1.00 74.31 171 GLU A O 1
ATOM 1337 N N . ASP A 1 172 ? 19.666 9.323 -3.975 1.00 77.31 172 ASP A N 1
ATOM 1338 C CA . ASP A 1 172 ? 20.452 10.554 -4.164 1.00 77.31 172 ASP A CA 1
ATOM 1339 C C . ASP A 1 172 ? 21.888 10.428 -3.614 1.00 77.31 172 ASP A C 1
ATOM 1341 O O . ASP A 1 172 ? 22.843 10.984 -4.175 1.00 77.31 172 ASP A O 1
ATOM 1345 N N . ALA A 1 173 ? 22.064 9.678 -2.521 1.00 77.88 173 ALA A N 1
ATOM 1346 C CA . ALA A 1 173 ? 23.370 9.430 -1.915 1.00 77.88 173 ALA A CA 1
ATOM 1347 C C . ALA A 1 173 ? 24.281 8.538 -2.784 1.00 77.88 173 ALA A C 1
ATOM 1349 O O . ALA A 1 173 ? 25.494 8.769 -2.821 1.00 77.88 173 ALA A O 1
ATOM 1350 N N . ASP A 1 174 ? 23.722 7.559 -3.505 1.00 71.94 174 ASP A N 1
ATOM 1351 C CA . ASP A 1 174 ? 24.481 6.662 -4.394 1.00 71.94 174 ASP A CA 1
ATOM 1352 C C . ASP A 1 174 ? 24.843 7.321 -5.744 1.00 71.94 174 ASP A C 1
ATOM 1354 O O . ASP A 1 174 ? 25.856 6.998 -6.377 1.00 71.94 174 ASP A O 1
ATOM 1358 N N . GLU A 1 175 ? 24.070 8.320 -6.169 1.00 67.69 175 GLU A N 1
ATOM 1359 C CA . GLU A 1 175 ? 24.266 9.038 -7.435 1.00 67.69 175 GLU A CA 1
ATOM 1360 C C . GLU A 1 175 ? 25.501 9.971 -7.412 1.00 67.69 175 GLU A C 1
ATOM 1362 O O . GLU A 1 175 ? 26.269 10.068 -8.382 1.00 67.69 175 GLU A O 1
ATOM 1367 N N . GLN A 1 176 ? 25.754 10.630 -6.277 1.00 64.88 176 GLN A N 1
ATOM 1368 C CA . GLN A 1 176 ? 26.885 11.549 -6.061 1.00 64.88 176 GLN A CA 1
ATOM 1369 C C . GLN A 1 176 ? 28.268 10.959 -6.436 1.00 64.88 176 GLN A C 1
ATOM 1371 O O . GLN A 1 176 ? 29.021 11.600 -7.184 1.00 64.88 176 GLN A O 1
ATOM 1376 N N . PRO A 1 177 ? 28.663 9.765 -5.952 1.00 64.06 177 PRO A N 1
ATOM 1377 C CA . PRO A 1 177 ? 29.947 9.158 -6.301 1.00 64.06 177 PRO A CA 1
ATOM 1378 C C . PRO A 1 177 ? 30.018 8.669 -7.757 1.00 64.06 177 PRO A C 1
ATOM 1380 O O . PRO A 1 177 ? 31.096 8.740 -8.361 1.00 64.06 177 PRO A O 1
ATOM 1383 N N . ARG A 1 178 ? 28.902 8.228 -8.359 1.00 60.75 178 ARG A N 1
ATOM 1384 C CA . ARG A 1 178 ? 28.863 7.782 -9.765 1.00 60.75 178 ARG A CA 1
ATOM 1385 C C . ARG A 1 178 ? 29.118 8.928 -10.743 1.00 60.75 178 ARG A C 1
ATOM 1387 O O . ARG A 1 178 ? 29.968 8.794 -11.629 1.00 60.75 178 ARG A O 1
ATOM 1394 N N . ARG A 1 179 ? 28.496 10.092 -10.529 1.00 60.56 179 ARG A N 1
ATOM 1395 C CA . ARG A 1 179 ? 28.746 11.299 -11.345 1.00 60.56 179 ARG A CA 1
ATOM 1396 C C . ARG A 1 179 ? 30.198 11.763 -11.282 1.00 60.56 179 ARG A C 1
ATOM 1398 O O . ARG A 1 179 ? 30.770 12.167 -12.295 1.00 60.56 179 ARG A O 1
ATOM 1405 N N . LYS A 1 180 ? 30.827 11.659 -10.107 1.00 68.75 180 LYS A N 1
ATOM 1406 C CA . LYS A 1 180 ? 32.249 11.992 -9.927 1.00 68.75 180 LYS A CA 1
ATOM 1407 C C . LYS A 1 180 ? 33.176 11.037 -10.686 1.00 68.75 180 LYS A C 1
ATOM 1409 O O . LYS A 1 180 ? 34.221 11.486 -11.148 1.00 68.75 180 LYS A O 1
ATOM 1414 N N . LYS A 1 181 ? 32.810 9.757 -10.838 1.00 67.19 181 LYS A N 1
ATOM 1415 C CA . LYS A 1 181 ? 33.554 8.801 -11.678 1.00 67.19 181 LYS A CA 1
ATOM 1416 C C . LYS A 1 181 ? 33.392 9.107 -13.167 1.00 67.19 181 LYS A C 1
ATOM 1418 O O . LYS A 1 181 ? 34.405 9.189 -13.850 1.00 67.19 181 LYS A O 1
ATOM 1423 N N . LEU A 1 182 ? 32.169 9.369 -13.640 1.00 59.91 182 LEU A N 1
ATOM 1424 C CA . LEU A 1 182 ? 31.915 9.699 -15.051 1.00 59.91 182 LEU A CA 1
ATOM 1425 C C . LEU A 1 182 ? 32.653 10.970 -15.496 1.00 59.91 182 LEU A C 1
ATOM 1427 O O . LEU A 1 182 ? 33.233 11.007 -16.573 1.00 59.91 182 LEU A O 1
ATOM 1431 N N . ARG A 1 183 ? 32.698 11.998 -14.637 1.00 58.81 183 ARG A N 1
ATOM 1432 C CA . ARG A 1 183 ? 33.423 13.247 -14.924 1.00 58.81 183 ARG A CA 1
ATOM 1433 C C . ARG A 1 183 ? 34.950 13.061 -14.978 1.00 58.81 183 ARG A C 1
ATOM 1435 O O . ARG A 1 183 ? 35.642 13.908 -15.529 1.00 58.81 183 ARG A O 1
ATOM 1442 N N . LYS A 1 184 ? 35.483 11.985 -14.391 1.00 56.59 184 LYS A N 1
ATOM 1443 C CA . LYS A 1 184 ? 36.921 11.669 -14.401 1.00 56.59 184 LYS A CA 1
ATOM 1444 C C . LYS A 1 184 ? 37.333 10.748 -15.547 1.00 56.59 184 LYS A C 1
ATOM 1446 O O . LYS A 1 184 ? 38.530 10.574 -15.744 1.00 56.59 184 LYS A O 1
ATOM 1451 N N . THR A 1 185 ? 36.394 10.157 -16.283 1.00 49.38 185 THR A N 1
ATOM 1452 C CA . THR A 1 185 ? 36.713 9.375 -17.480 1.00 49.38 185 THR A CA 1
ATOM 1453 C C . THR A 1 185 ? 36.991 10.356 -18.621 1.00 49.38 185 THR A C 1
ATOM 1455 O O . THR A 1 185 ? 36.067 11.052 -19.041 1.00 49.38 185 THR A O 1
ATOM 1458 N N . PRO A 1 186 ? 38.237 10.472 -19.117 1.00 50.09 186 PRO A N 1
ATOM 1459 C CA . PRO A 1 186 ? 38.523 11.320 -20.263 1.00 50.09 186 PRO A CA 1
ATOM 1460 C C . PRO A 1 186 ? 37.741 10.764 -21.450 1.00 50.09 186 PRO A C 1
ATOM 1462 O O . PRO A 1 186 ? 37.805 9.563 -21.721 1.00 50.09 186 PRO A O 1
ATOM 1465 N N . THR A 1 187 ? 37.005 11.620 -22.151 1.00 53.44 187 THR A N 1
ATOM 1466 C CA . THR A 1 187 ? 36.513 11.339 -23.500 1.00 53.44 187 THR A CA 1
ATOM 1467 C C . THR A 1 187 ? 37.699 10.877 -24.336 1.00 53.44 187 THR A C 1
ATOM 1469 O O . THR A 1 187 ? 38.558 11.678 -24.705 1.00 53.44 187 THR A O 1
ATOM 1472 N N . ARG A 1 188 ? 37.786 9.566 -24.582 1.00 46.84 188 ARG A N 1
ATOM 1473 C CA . ARG A 1 188 ? 38.693 9.003 -25.575 1.00 46.84 188 ARG A CA 1
ATOM 1474 C C . ARG A 1 188 ? 38.248 9.613 -26.900 1.00 46.84 188 ARG A C 1
ATOM 1476 O O . ARG A 1 188 ? 37.177 9.285 -27.391 1.00 46.84 188 ARG A O 1
ATOM 1483 N N . HIS A 1 189 ? 39.013 10.579 -27.401 1.00 46.16 189 HIS A N 1
ATOM 1484 C CA . HIS A 1 189 ? 38.903 11.035 -28.778 1.00 46.16 189 HIS A CA 1
ATOM 1485 C C . HIS A 1 189 ? 38.998 9.790 -29.661 1.00 46.16 189 HIS A C 1
ATOM 1487 O O . HIS A 1 189 ? 40.063 9.180 -29.717 1.00 46.16 189 HIS A O 1
ATOM 1493 N N . ASP A 1 190 ? 37.897 9.391 -30.295 1.00 45.47 190 ASP A N 1
ATOM 1494 C CA . ASP A 1 190 ? 37.923 8.421 -31.383 1.00 45.47 190 ASP A CA 1
ATOM 1495 C C . ASP A 1 190 ? 38.603 9.094 -32.586 1.00 45.47 190 ASP A C 1
ATOM 1497 O O . ASP A 1 190 ? 38.044 10.046 -33.140 1.00 45.47 190 ASP A O 1
ATOM 1501 N N . PRO A 1 191 ? 39.796 8.654 -33.026 1.00 47.28 191 PRO A N 1
ATOM 1502 C CA . PRO A 1 191 ? 40.414 9.151 -34.237 1.00 47.28 191 PRO A CA 1
ATOM 1503 C C . PRO A 1 191 ? 40.051 8.185 -35.367 1.00 47.28 191 PRO A C 1
ATOM 1505 O O . PRO A 1 191 ? 40.889 7.418 -35.823 1.00 47.28 191 PRO A O 1
ATOM 1508 N N . ILE A 1 192 ? 38.784 8.150 -35.788 1.00 49.00 192 ILE A N 1
ATOM 1509 C CA . ILE A 1 192 ? 38.371 7.380 -36.977 1.00 49.00 192 ILE A CA 1
ATOM 1510 C C . ILE A 1 192 ? 37.386 8.212 -37.805 1.00 49.00 192 ILE A C 1
ATOM 1512 O O . ILE A 1 192 ? 36.236 7.838 -38.012 1.00 49.00 192 ILE A O 1
ATOM 1516 N N . ARG A 1 193 ? 37.822 9.395 -38.252 1.00 45.75 193 ARG A N 1
ATOM 1517 C CA . ARG A 1 193 ? 37.201 10.121 -39.375 1.00 45.75 193 ARG A CA 1
ATOM 1518 C C . ARG A 1 193 ? 38.160 11.176 -39.937 1.00 45.75 193 ARG A C 1
ATOM 1520 O O . ARG A 1 193 ? 37.914 12.366 -39.806 1.00 45.75 193 ARG A O 1
ATOM 1527 N N . ALA A 1 194 ? 39.269 10.739 -40.530 1.00 45.66 194 ALA A N 1
ATOM 1528 C CA . ALA A 1 194 ? 40.099 11.574 -41.407 1.00 45.66 194 ALA A CA 1
ATOM 1529 C C . ALA A 1 194 ? 41.005 10.689 -42.280 1.00 45.66 194 ALA A C 1
ATOM 1531 O O . ALA A 1 194 ? 42.227 10.731 -42.200 1.00 45.66 194 ALA A O 1
ATOM 1532 N N . THR A 1 195 ? 40.406 9.800 -43.064 1.00 51.28 195 THR A N 1
ATOM 1533 C CA . THR A 1 195 ? 41.100 9.118 -44.167 1.00 51.28 195 THR A CA 1
ATOM 1534 C C . THR A 1 195 ? 40.031 8.759 -45.180 1.00 51.28 195 THR A C 1
ATOM 1536 O O . THR A 1 195 ? 39.560 7.637 -45.199 1.00 51.28 195 THR A O 1
ATOM 1539 N N . LEU A 1 196 ? 39.512 9.774 -45.874 1.00 53.62 196 LEU A N 1
ATOM 1540 C CA . LEU A 1 196 ? 38.680 9.669 -47.080 1.00 53.62 196 LEU A CA 1
ATOM 1541 C C . LEU A 1 196 ? 38.422 11.099 -47.587 1.00 53.62 196 LEU A C 1
ATOM 1543 O O . LEU A 1 196 ? 37.299 11.591 -47.570 1.00 53.62 196 LEU A O 1
ATOM 1547 N N . THR A 1 197 ? 39.488 11.796 -47.976 1.00 50.88 197 THR A N 1
ATOM 1548 C CA . THR A 1 197 ? 39.392 12.927 -48.907 1.00 50.88 197 THR A CA 1
ATOM 1549 C C . THR A 1 197 ? 40.611 12.898 -49.823 1.00 50.88 197 THR A C 1
ATOM 1551 O O . THR A 1 197 ? 41.702 13.270 -49.397 1.00 50.88 197 THR A O 1
ATOM 1554 N N . ASN A 1 198 ? 40.338 12.483 -51.060 1.00 47.47 198 ASN A N 1
ATOM 1555 C CA . ASN A 1 198 ? 40.955 12.916 -52.314 1.00 47.47 198 ASN A CA 1
ATOM 1556 C C . ASN A 1 198 ? 42.292 12.270 -52.705 1.00 47.47 198 ASN A C 1
ATOM 1558 O O . ASN A 1 198 ? 43.365 12.809 -52.449 1.00 47.47 198 ASN A O 1
ATOM 1562 N N . ASP A 1 199 ? 42.162 11.138 -53.401 1.00 50.56 199 ASP A N 1
ATOM 1563 C CA . ASP A 1 199 ? 42.862 10.940 -54.670 1.00 50.56 199 ASP A CA 1
ATOM 1564 C C . ASP A 1 199 ? 42.186 11.846 -55.716 1.00 50.56 199 ASP A C 1
ATOM 1566 O O . ASP A 1 199 ? 40.983 11.703 -55.936 1.00 50.56 199 ASP A O 1
ATOM 1570 N N . ASP A 1 200 ? 42.938 12.807 -56.257 1.00 49.19 200 ASP A N 1
ATOM 1571 C CA . ASP A 1 200 ? 42.844 13.399 -57.607 1.00 49.19 200 ASP A CA 1
ATOM 1572 C C . ASP A 1 200 ? 44.083 14.287 -57.845 1.00 49.19 200 ASP A C 1
ATOM 1574 O O . ASP A 1 200 ? 44.342 15.191 -57.012 1.00 49.19 200 ASP A O 1
#

Sequence (200 aa):
MQCNPASNASSNLTTPLVEQRVLYAELLEVYKYYIGFGIFAVITNIVCMLVVLSKRHMREKYGTFGVLSFGYLLNCLGILLAGLLRTHYISGNVYNSLNSFECFGRPWPYLFIVGGHLPAFALLCMGVERLIAVNKPLIYRTYITARARIIANIVCVLLSVISLLVGALAEDADEQPRRKKLRKTPTRHDPIRATLTNDD

Nearest PDB structures (foldseek):
  7f4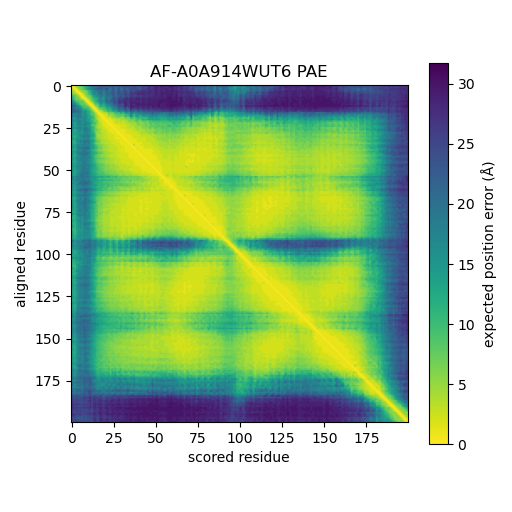d-assembly1_R  TM=8.307E-01  e=7.097E-02  Homo sapiens
  8inr-assembly1_R  TM=7.506E-01  e=4.080E-02  Influenza A virus (A/Victoria/3/1975(H3N2))
  8ioc-assembly1_R  TM=6.737E-01  e=5.803E-02  Influenza A virus (A/Victoria/3/1975(H3N2))
  3ja6-assembly1_I  TM=4.001E-01  e=4.180E+00  Escherichia coli

InterPro domains:
  IPR019424 Serpentine type 7TM GPCR chemoreceptor Srsx [PF10320] (39-176)
  IPR047130 Serpentine type 7TM GPCR chemoreceptor Srsx, nematodes [PTHR23360] (34-166)

Secondary structure (DSSP, 8-state):
----S-S---S-SSSHHHHHHHHHHHHHHHHHHHHHHHHHHHHHHHHHHHHHHH-HHHHHHHHHHHHHHHHHHHHHHHHHHHHHHHHHHHHTT------HHHHHTSHHHHHHHHHHHHHHHHHHHHHHHHHHHHH-HHHHHHH--HHHHHHHHHHHHHHHHHHHHHHHHHHHHHHHHHHHHHTTS-------S-S-S---

Organism: NCBI:txid2011161

Radius of gyration: 25.23 Å; Cα contacts (8 Å, |Δi|>4): 140; chains: 1; bounding box: 64×30×87 Å

Foldseek 3Di:
DDLDDDDDDPDDDPVPVVVVVVVLVVVLVVLVVLQVVLVVLLVVLVVQLCVCPVDPVSCLVCVLVNQLSVLSNLQSVLSNVVSVVVNVCSVVVVPDSDDPVNVVPDSSVLSNLLSVQRNVQSVVVVVVLVVCCVPPVPCSVPPVGSVVVVVSSVVSNVVSVVSSVVVVVVVVVVVVVVVVVVVPDPPPPDPPPDDDDDDD

Mean predicted aligned error: 11.12 Å